Protein AF-A0A261S513-F1 (afdb_monomer)

Secondary structure (DSSP, 8-state):
-TTS-HHHHHHHHHHTTS--SS-EEEEEEEETTEEEEEEEES-SEEEETTEEEE-S--TT-EEETTSSHHHHTTGGGS-HHHHHHHHHH-HHHHHHTTS-SSHHHHHHHHHHHHHHT-EEEESSSSTTEEEEEEEEE-TTS-EEEEEEEEEEGGG--HHHHHHHHHHHHHHHHHHHHHHHHHHHHHHHHHHHTS-------PPPP--------------------------------PPP----

InterPro domains:
  IPR014757 Transcription regulator IclR, C-terminal [PF01614] (51-174)
  IPR014757 Transcription regulator IclR, C-terminal [PS51078] (1-181)
  IPR029016 GAF-like domain superfamily [G3DSA:3.30.450.40] (15-180)
  IPR050707 HTH-type Transcriptional Regulators in Metabolic Pathways [PTHR30136] (51-178)

Structure (mmCIF, N/CA/C/O backbone):
data_AF-A0A261S513-F1
#
_entry.id   AF-A0A261S513-F1
#
loop_
_atom_site.group_PDB
_atom_site.id
_atom_site.type_symbol
_atom_site.label_atom_id
_atom_site.label_alt_id
_atom_site.label_comp_id
_atom_site.label_asym_id
_atom_site.label_entity_id
_atom_site.label_seq_id
_atom_site.pdbx_PDB_ins_code
_atom_site.Cartn_x
_atom_site.Cartn_y
_atom_site.Cartn_z
_atom_site.occupancy
_atom_site.B_iso_or_equiv
_atom_site.auth_seq_id
_atom_site.auth_comp_id
_atom_site.auth_asym_id
_atom_site.auth_atom_id
_atom_site.pdbx_PDB_model_num
ATOM 1 N N . MET A 1 1 ? 23.514 -0.069 1.194 1.00 45.84 1 MET A N 1
ATOM 2 C CA . MET A 1 1 ? 22.472 -0.504 0.229 1.00 45.84 1 MET A CA 1
ATOM 3 C C . MET A 1 1 ? 21.488 0.593 -0.204 1.00 45.84 1 MET A C 1
ATOM 5 O O . MET A 1 1 ? 20.978 0.485 -1.306 1.00 45.84 1 MET A O 1
ATOM 9 N N . ALA A 1 2 ? 21.228 1.657 0.574 1.00 50.06 2 ALA A N 1
ATOM 10 C CA . ALA A 1 2 ? 20.202 2.662 0.232 1.00 50.06 2 ALA A CA 1
ATOM 11 C C . ALA A 1 2 ? 20.523 3.596 -0.960 1.00 50.06 2 ALA A C 1
ATOM 13 O O . ALA A 1 2 ? 19.610 4.181 -1.530 1.00 50.06 2 ALA A O 1
ATOM 14 N N . LEU A 1 3 ? 21.793 3.752 -1.356 1.00 52.69 3 LEU A N 1
ATOM 15 C CA . LEU A 1 3 ? 22.178 4.730 -2.386 1.00 52.69 3 LEU A CA 1
ATOM 16 C C . LEU A 1 3 ? 21.909 4.267 -3.832 1.00 52.69 3 LEU A C 1
ATOM 18 O O . LEU A 1 3 ? 21.966 5.087 -4.751 1.00 52.69 3 LEU A O 1
ATOM 22 N N . THR A 1 4 ? 21.637 2.975 -4.054 1.00 68.94 4 THR A N 1
ATOM 23 C CA . THR A 1 4 ? 21.577 2.364 -5.394 1.00 68.94 4 THR A CA 1
ATOM 24 C C . THR A 1 4 ? 20.250 1.689 -5.737 1.00 68.94 4 THR A C 1
ATOM 26 O O . THR A 1 4 ? 20.113 1.244 -6.871 1.00 68.94 4 THR A O 1
ATOM 29 N N . ASP A 1 5 ? 19.250 1.635 -4.856 1.00 86.19 5 ASP A N 1
ATOM 30 C CA . ASP A 1 5 ? 17.946 1.058 -5.222 1.00 86.19 5 ASP A CA 1
ATOM 31 C C . ASP A 1 5 ? 17.251 1.933 -6.302 1.00 86.19 5 ASP A C 1
ATOM 33 O O . ASP A 1 5 ? 16.989 3.115 -6.043 1.00 86.19 5 ASP A O 1
ATOM 37 N N . PRO A 1 6 ? 16.975 1.407 -7.522 1.00 91.31 6 PRO A N 1
ATOM 38 C CA . PRO A 1 6 ? 16.225 2.127 -8.554 1.00 91.31 6 PRO A CA 1
ATOM 39 C C . PRO A 1 6 ? 14.900 2.709 -8.061 1.00 91.31 6 PRO A C 1
ATOM 41 O O . PRO A 1 6 ? 14.565 3.836 -8.424 1.00 91.31 6 PRO A O 1
ATOM 44 N N . LEU A 1 7 ? 14.167 1.961 -7.232 1.00 93.81 7 LEU A N 1
ATOM 45 C CA . LEU A 1 7 ? 12.847 2.368 -6.769 1.00 93.81 7 LEU A CA 1
ATOM 46 C C . LEU A 1 7 ? 12.949 3.553 -5.809 1.00 93.81 7 LEU A C 1
ATOM 48 O O . LEU A 1 7 ? 12.178 4.503 -5.914 1.00 93.81 7 LEU A O 1
ATOM 52 N N . TYR A 1 8 ? 13.940 3.527 -4.915 1.00 93.25 8 TYR A N 1
ATOM 53 C CA . TYR A 1 8 ? 14.212 4.635 -4.003 1.00 93.25 8 TYR A CA 1
ATOM 54 C C . TYR A 1 8 ? 14.536 5.928 -4.763 1.00 93.25 8 TYR A C 1
ATOM 56 O O . TYR A 1 8 ? 13.934 6.963 -4.485 1.00 93.25 8 TYR A O 1
ATOM 64 N N . ARG A 1 9 ? 15.439 5.870 -5.755 1.00 93.12 9 ARG A N 1
ATOM 65 C CA . ARG A 1 9 ? 15.821 7.046 -6.560 1.00 93.12 9 ARG A CA 1
ATOM 66 C C . ARG A 1 9 ? 14.650 7.598 -7.374 1.00 93.12 9 ARG A C 1
ATOM 68 O O . ARG A 1 9 ? 14.436 8.807 -7.384 1.00 93.12 9 ARG A O 1
ATOM 75 N N . ALA A 1 10 ? 13.878 6.719 -8.012 1.00 94.75 10 ALA A N 1
ATOM 76 C CA . ALA A 1 10 ? 12.675 7.107 -8.743 1.00 94.75 10 ALA A CA 1
ATOM 77 C C . ALA A 1 10 ? 11.647 7.776 -7.818 1.00 94.75 10 ALA A C 1
ATOM 79 O O . ALA A 1 10 ? 11.115 8.838 -8.132 1.00 94.75 10 ALA A O 1
ATOM 80 N N . GLY A 1 11 ? 11.438 7.198 -6.633 1.00 95.12 11 GLY A N 1
ATOM 81 C CA . GLY A 1 11 ? 10.612 7.779 -5.584 1.00 95.12 11 GLY A CA 1
ATOM 82 C C . GLY A 1 11 ? 11.071 9.172 -5.168 1.00 95.12 11 GLY A C 1
ATOM 83 O O . GLY A 1 11 ? 10.249 10.075 -5.075 1.00 95.12 11 GLY A O 1
ATOM 84 N N . GLN A 1 12 ? 12.372 9.372 -4.946 1.00 93.69 12 GLN A N 1
ATOM 85 C CA . GLN A 1 12 ? 12.902 10.684 -4.568 1.00 93.69 12 GLN A CA 1
ATOM 86 C C . GLN A 1 12 ? 12.623 11.737 -5.644 1.00 93.69 12 GLN A C 1
ATOM 88 O O . GLN A 1 12 ? 12.191 12.835 -5.312 1.00 93.69 12 GLN A O 1
ATOM 93 N N . ALA A 1 13 ? 12.828 11.398 -6.918 1.00 92.56 13 ALA A N 1
ATOM 94 C CA . ALA A 1 13 ? 12.624 12.330 -8.024 1.00 92.56 13 ALA A CA 1
ATOM 95 C C . ALA A 1 13 ? 11.150 12.734 -8.203 1.00 92.56 13 ALA A C 1
ATOM 97 O O . ALA A 1 13 ? 10.860 13.898 -8.479 1.00 92.56 13 ALA A O 1
ATOM 98 N N . VAL A 1 14 ? 10.225 11.783 -8.042 1.00 95.00 14 VAL A N 1
ATOM 99 C CA . VAL A 1 14 ? 8.788 12.023 -8.246 1.00 95.00 14 VAL A CA 1
ATOM 100 C C . VAL A 1 14 ? 8.150 12.655 -7.010 1.00 95.00 14 VAL A C 1
ATOM 102 O O . VAL A 1 14 ? 7.497 13.686 -7.113 1.00 95.00 14 VAL A O 1
ATOM 105 N N . LEU A 1 15 ? 8.356 12.072 -5.826 1.00 94.50 15 LEU A N 1
ATOM 106 C CA . LEU A 1 15 ? 7.605 12.444 -4.623 1.00 94.50 15 LEU A CA 1
ATOM 107 C C . LEU A 1 15 ? 8.096 13.744 -3.973 1.00 94.50 15 LEU A C 1
ATOM 109 O O . LEU A 1 15 ? 7.333 14.371 -3.247 1.00 94.50 15 LEU A O 1
ATOM 113 N N . ALA A 1 16 ? 9.337 14.179 -4.225 1.00 86.88 16 ALA A N 1
ATOM 114 C CA . ALA A 1 16 ? 9.863 15.432 -3.667 1.00 86.88 16 ALA A CA 1
ATOM 115 C C . ALA A 1 16 ? 9.134 16.687 -4.177 1.00 86.88 16 ALA A C 1
ATOM 117 O O . ALA A 1 16 ? 9.261 17.754 -3.583 1.00 86.88 16 ALA A O 1
ATOM 118 N N . ARG A 1 17 ? 8.393 16.566 -5.283 1.00 83.81 17 ARG A N 1
ATOM 119 C CA . ARG A 1 17 ? 7.669 17.672 -5.924 1.00 83.81 17 ARG A CA 1
ATOM 120 C C . ARG A 1 17 ? 6.202 17.735 -5.500 1.00 83.81 17 ARG A C 1
ATOM 122 O O . ARG A 1 17 ? 5.513 18.678 -5.870 1.00 83.81 17 ARG A O 1
ATOM 129 N N . GLU A 1 18 ? 5.740 16.750 -4.732 1.00 87.94 18 GLU A N 1
ATOM 130 C CA . GLU A 1 18 ? 4.346 16.627 -4.330 1.00 87.94 18 GLU A CA 1
ATOM 131 C C . GLU A 1 18 ? 4.110 17.347 -2.999 1.00 87.94 18 GLU A C 1
ATOM 133 O O . GLU A 1 18 ? 4.585 16.868 -1.960 1.00 87.94 18 GLU A O 1
ATOM 138 N N . PRO A 1 19 ? 3.362 18.464 -2.983 1.00 85.44 19 PRO A N 1
ATOM 139 C CA . PRO A 1 19 ? 3.052 19.156 -1.742 1.00 85.44 19 PRO A CA 1
ATOM 140 C C . PRO A 1 19 ? 2.233 18.241 -0.831 1.00 85.44 19 PRO A C 1
ATOM 142 O O . PRO A 1 19 ? 1.297 17.571 -1.270 1.00 85.44 19 PRO A O 1
ATOM 145 N N . GLN A 1 20 ? 2.608 18.202 0.444 1.00 83.75 20 GLN A N 1
ATOM 146 C CA . GLN A 1 20 ? 1.914 17.423 1.461 1.00 83.75 20 GLN A CA 1
ATOM 147 C C . GLN A 1 20 ? 1.346 18.376 2.506 1.00 83.75 20 GLN A C 1
ATOM 149 O O . GLN A 1 20 ? 2.086 18.872 3.353 1.00 83.75 20 GLN A O 1
ATOM 154 N N . ASP A 1 21 ? 0.042 18.628 2.430 1.00 86.75 21 ASP A N 1
ATOM 155 C CA . ASP A 1 21 ? -0.687 19.336 3.478 1.00 86.75 21 ASP A CA 1
ATOM 156 C C . ASP A 1 21 ? -1.337 18.311 4.409 1.00 86.75 21 ASP A C 1
ATOM 158 O O . ASP A 1 21 ? -2.074 17.440 3.943 1.00 86.75 21 ASP A O 1
ATOM 162 N N . ASN A 1 22 ? -0.957 18.347 5.688 1.00 92.38 22 ASN A N 1
ATOM 163 C CA . ASN A 1 22 ? -1.352 17.418 6.755 1.00 92.38 22 ASN A CA 1
ATOM 164 C C . ASN A 1 22 ? -1.501 15.933 6.331 1.00 92.38 22 ASN A C 1
ATOM 166 O O . ASN A 1 22 ? -2.377 15.194 6.785 1.00 92.38 22 ASN A O 1
ATOM 170 N N . THR A 1 23 ? -0.626 15.482 5.435 1.00 94.00 23 THR A N 1
ATOM 171 C CA . THR A 1 23 ? -0.590 14.127 4.879 1.00 94.00 23 THR A CA 1
ATOM 172 C C . THR A 1 23 ? 0.856 13.709 4.658 1.00 94.00 23 THR A C 1
ATOM 174 O O . THR A 1 23 ? 1.758 14.535 4.706 1.00 94.00 23 THR A O 1
ATOM 177 N N . ALA A 1 24 ? 1.119 12.424 4.439 1.00 94.94 24 ALA A N 1
ATOM 178 C CA . ALA A 1 24 ? 2.452 11.966 4.054 1.00 94.94 24 ALA A CA 1
ATOM 179 C C . ALA A 1 24 ? 2.378 10.866 2.998 1.00 94.94 24 ALA A C 1
ATOM 181 O O . ALA A 1 24 ? 1.572 9.936 3.108 1.00 94.94 24 ALA A O 1
ATOM 182 N N . LEU A 1 25 ? 3.267 10.934 2.009 1.00 96.69 25 LEU A N 1
ATOM 183 C CA . LEU A 1 25 ? 3.489 9.871 1.037 1.00 96.69 25 LEU A CA 1
ATOM 184 C C . LEU A 1 25 ? 4.566 8.919 1.546 1.00 96.69 25 LEU A C 1
ATOM 186 O O . LEU A 1 25 ? 5.634 9.329 1.996 1.00 96.69 25 LEU A O 1
ATOM 190 N N . LEU A 1 26 ? 4.286 7.628 1.443 1.00 95.44 26 LEU A N 1
ATOM 191 C CA . LEU A 1 26 ? 5.145 6.547 1.897 1.00 95.44 26 LEU A CA 1
ATOM 192 C C . LEU A 1 26 ? 5.346 5.564 0.746 1.00 95.44 26 LEU A C 1
ATO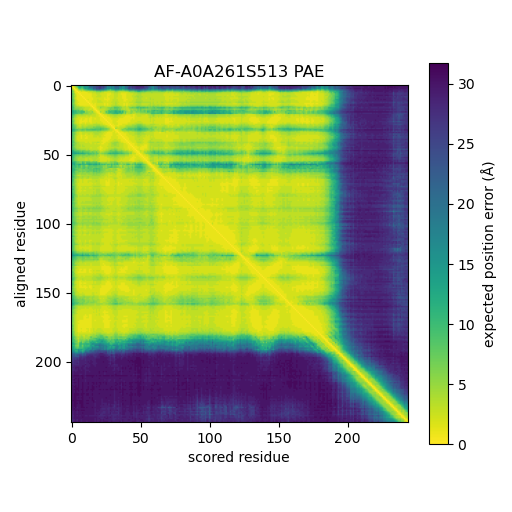M 194 O O . LEU A 1 26 ? 4.396 4.937 0.270 1.00 95.44 26 LEU A O 1
ATOM 198 N N . LEU A 1 27 ? 6.594 5.420 0.319 1.00 96.38 27 LEU A N 1
ATOM 199 C CA . LEU A 1 27 ? 7.007 4.463 -0.695 1.00 96.38 27 LEU A CA 1
ATOM 200 C C . LEU A 1 27 ? 7.548 3.211 -0.018 1.00 96.38 27 LEU A C 1
ATOM 202 O O . LEU A 1 27 ? 8.438 3.283 0.838 1.00 96.38 27 LEU A O 1
ATOM 206 N N . HIS A 1 28 ? 7.039 2.063 -0.447 1.00 95.75 28 HIS A N 1
ATO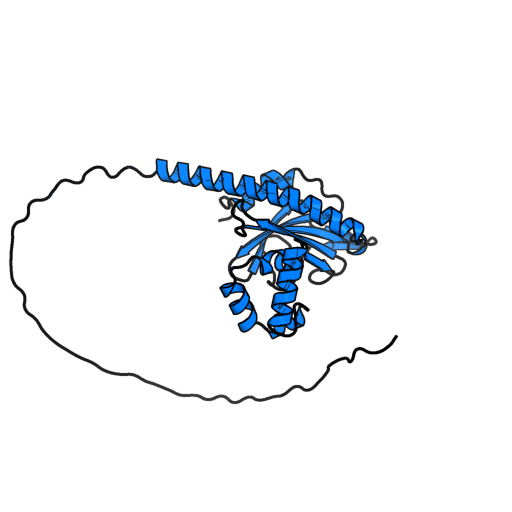M 207 C CA . HIS A 1 28 ? 7.393 0.780 0.128 1.00 95.75 28 HIS A CA 1
ATOM 208 C C . HIS A 1 28 ? 7.966 -0.166 -0.909 1.00 95.75 28 HIS A C 1
ATOM 210 O O . HIS A 1 28 ? 7.505 -0.217 -2.050 1.00 95.75 28 HIS A O 1
ATOM 216 N N . ASN A 1 29 ? 8.913 -0.971 -0.448 1.00 92.31 29 ASN A N 1
ATOM 217 C CA . ASN A 1 29 ? 9.389 -2.146 -1.152 1.00 92.31 29 ASN A CA 1
ATOM 218 C C . ASN A 1 29 ? 9.035 -3.399 -0.338 1.00 92.31 29 ASN A C 1
ATOM 220 O O . ASN A 1 29 ? 8.872 -3.338 0.886 1.00 92.31 29 ASN A O 1
ATOM 224 N N . LEU A 1 30 ? 8.903 -4.529 -1.022 1.00 88.94 30 LEU A N 1
ATOM 225 C CA . LEU A 1 30 ? 8.746 -5.828 -0.390 1.00 88.94 30 LEU A CA 1
ATOM 226 C C . LEU A 1 30 ? 10.125 -6.468 -0.228 1.00 88.94 30 LEU A C 1
ATOM 228 O O . LEU A 1 30 ? 10.835 -6.679 -1.209 1.00 88.94 30 LEU A O 1
ATOM 232 N N . TYR A 1 31 ? 10.478 -6.810 1.004 1.00 82.81 31 TYR A N 1
ATOM 233 C CA . TYR A 1 31 ? 11.692 -7.548 1.324 1.00 82.81 31 TYR A CA 1
ATOM 234 C C . TYR A 1 31 ? 11.305 -8.814 2.072 1.00 82.81 31 TYR A C 1
ATOM 236 O O . TYR A 1 31 ? 10.784 -8.730 3.186 1.00 82.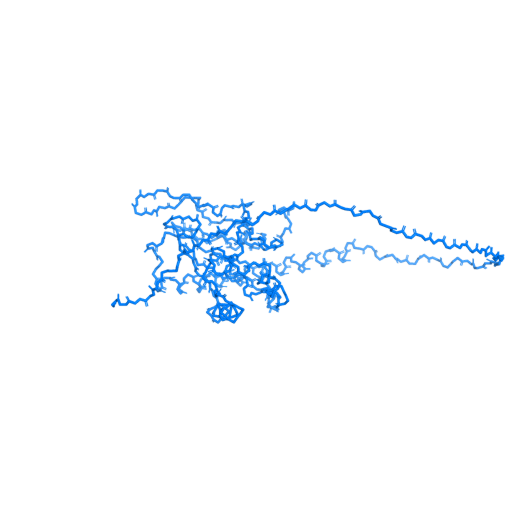81 31 TYR A O 1
ATOM 244 N N . GLU A 1 32 ? 11.515 -9.974 1.441 1.00 79.06 32 GLU A N 1
ATOM 245 C CA . GLU A 1 32 ? 10.930 -11.238 1.908 1.00 79.06 32 GLU A CA 1
ATOM 246 C C . GLU A 1 32 ? 9.440 -11.003 2.208 1.00 79.06 32 GLU A C 1
ATOM 248 O O . GLU A 1 32 ? 8.767 -10.344 1.416 1.00 79.06 32 GLU A O 1
ATOM 253 N N . ASP A 1 33 ? 8.910 -11.465 3.335 1.00 74.12 33 ASP A N 1
ATOM 254 C CA . ASP A 1 33 ? 7.496 -11.301 3.696 1.00 74.12 33 ASP A CA 1
ATOM 255 C C . ASP A 1 33 ? 7.208 -10.021 4.495 1.00 74.12 33 ASP A C 1
ATOM 257 O O . ASP A 1 33 ? 6.207 -9.922 5.208 1.00 74.12 33 ASP A O 1
ATOM 261 N N . LYS A 1 34 ? 8.091 -9.021 4.396 1.00 84.19 34 LYS A N 1
ATOM 262 C CA . LYS A 1 34 ? 7.984 -7.756 5.126 1.00 84.19 34 LYS A CA 1
ATOM 263 C C . LYS A 1 34 ? 7.872 -6.585 4.168 1.00 84.19 34 LYS A C 1
ATOM 265 O O . LYS A 1 34 ? 8.581 -6.484 3.168 1.00 84.19 34 LYS A O 1
ATOM 270 N N . VAL A 1 35 ? 6.995 -5.653 4.514 1.00 91.00 35 VAL A N 1
ATOM 271 C CA . VAL A 1 35 ? 6.838 -4.401 3.774 1.00 91.00 35 VAL A CA 1
ATOM 272 C C . VAL A 1 35 ? 7.693 -3.342 4.452 1.00 91.00 35 VAL A C 1
ATOM 274 O O . VAL A 1 35 ? 7.465 -3.007 5.614 1.00 91.00 35 VAL A O 1
ATOM 277 N N . LEU A 1 36 ? 8.688 -2.824 3.738 1.00 92.12 36 LEU A N 1
ATOM 278 C CA . LEU A 1 36 ? 9.618 -1.817 4.242 1.00 92.12 36 LEU A CA 1
ATOM 279 C C . LEU A 1 36 ? 9.286 -0.458 3.646 1.00 92.12 36 LEU A C 1
ATOM 281 O O . LEU A 1 36 ? 9.254 -0.306 2.428 1.00 92.12 36 LEU A O 1
ATOM 285 N N . CYS A 1 37 ? 9.088 0.546 4.501 1.00 93.25 37 CYS A N 1
ATOM 286 C CA . CYS A 1 37 ? 9.070 1.938 4.064 1.00 93.25 37 CYS A CA 1
ATOM 287 C C . CYS A 1 37 ? 10.503 2.352 3.705 1.00 93.25 37 CYS A C 1
ATOM 289 O O . CYS A 1 37 ? 11.383 2.383 4.573 1.00 93.25 37 CYS A O 1
ATOM 291 N N . ILE A 1 38 ? 10.744 2.632 2.424 1.00 92.94 38 ILE A N 1
ATOM 292 C CA . ILE A 1 38 ? 12.070 2.992 1.906 1.00 92.94 38 ILE A CA 1
ATOM 293 C C . ILE A 1 38 ? 12.240 4.504 1.765 1.00 92.94 38 ILE A C 1
ATOM 295 O O . ILE A 1 38 ? 13.360 5.000 1.903 1.00 92.94 38 ILE A O 1
ATOM 299 N N . LEU A 1 39 ? 11.143 5.235 1.554 1.00 93.56 39 LEU A N 1
ATOM 300 C CA . LEU A 1 39 ? 11.118 6.687 1.401 1.00 93.56 39 LEU A CA 1
ATOM 301 C C . LEU A 1 39 ? 9.800 7.248 1.947 1.00 93.56 39 LEU A C 1
ATOM 303 O O . LEU A 1 39 ? 8.735 6.667 1.741 1.00 93.56 39 LEU A O 1
ATOM 307 N N . LYS A 1 40 ? 9.890 8.404 2.606 1.00 93.31 40 LYS A N 1
ATOM 308 C CA . LYS A 1 40 ? 8.755 9.213 3.048 1.00 93.31 40 LYS A CA 1
ATOM 309 C C . LYS A 1 40 ? 8.910 10.628 2.496 1.00 93.31 40 LYS A C 1
ATOM 311 O O . LYS A 1 40 ? 10.010 11.172 2.556 1.00 93.31 40 LYS A O 1
ATOM 316 N N . ALA A 1 41 ? 7.819 11.197 1.999 1.00 93.56 41 ALA A N 1
ATOM 317 C CA . ALA A 1 41 ? 7.702 12.608 1.658 1.00 93.56 41 ALA A CA 1
ATOM 318 C C . ALA A 1 41 ? 6.548 13.218 2.466 1.00 93.56 41 ALA A C 1
ATOM 320 O O . ALA A 1 41 ? 5.471 12.625 2.541 1.00 93.56 41 ALA A O 1
ATOM 321 N N . GLY A 1 42 ? 6.784 14.376 3.081 1.00 92.00 42 GLY A N 1
ATOM 322 C CA . GLY A 1 42 ? 5.856 15.007 4.022 1.00 92.00 42 GLY A CA 1
ATOM 323 C C . GLY A 1 42 ? 6.277 14.863 5.493 1.00 92.00 42 GLY A C 1
ATOM 324 O O . GLY A 1 42 ? 7.333 14.289 5.782 1.00 92.00 42 GLY A O 1
ATOM 325 N N . PRO A 1 43 ? 5.477 15.414 6.421 1.00 91.50 43 PRO A N 1
ATOM 326 C CA . PRO A 1 43 ? 5.780 15.472 7.846 1.00 91.50 43 PRO A CA 1
ATOM 327 C C . PRO A 1 43 ? 5.832 14.104 8.544 1.00 91.50 43 PRO A C 1
ATOM 329 O O . PRO A 1 43 ? 5.271 13.098 8.108 1.00 91.50 43 PRO A O 1
ATOM 332 N N . ASP A 1 44 ? 6.495 14.092 9.699 1.00 90.81 44 ASP A N 1
ATOM 333 C CA . ASP A 1 44 ? 6.587 12.942 10.610 1.00 90.81 44 ASP A CA 1
ATOM 334 C C . ASP A 1 44 ? 5.377 12.831 11.541 1.00 90.81 44 ASP A C 1
ATOM 336 O O . ASP A 1 44 ? 5.109 11.767 12.104 1.00 90.81 44 ASP A O 1
ATOM 340 N N . VAL A 1 45 ? 4.662 13.940 11.695 1.00 92.69 45 VAL A N 1
ATOM 341 C CA . VAL A 1 45 ? 3.569 14.135 12.638 1.00 92.69 45 VAL A CA 1
ATOM 342 C C . VAL A 1 45 ? 2.421 14.797 11.892 1.00 92.69 45 VAL A C 1
ATOM 344 O O . VAL A 1 45 ? 2.643 15.793 11.208 1.00 92.69 45 VAL A O 1
ATOM 347 N N . LEU A 1 46 ? 1.221 14.243 12.030 1.00 93.56 46 LEU A N 1
ATOM 348 C CA . LEU A 1 46 ? -0.011 14.795 11.469 1.00 93.56 46 LEU A CA 1
ATOM 349 C C . LEU A 1 46 ? -0.859 15.410 12.582 1.00 93.56 46 LEU A C 1
ATOM 351 O O . LEU A 1 46 ? -0.784 14.977 13.734 1.00 93.56 46 LEU A O 1
ATOM 355 N N . GLU A 1 47 ? -1.662 16.405 12.237 1.00 93.56 47 GLU A N 1
ATOM 356 C CA . GLU A 1 47 ? -2.642 17.013 13.132 1.00 93.56 47 GLU A CA 1
ATOM 357 C C . GLU A 1 47 ? -4.006 16.341 12.939 1.00 93.56 47 GLU A C 1
ATOM 359 O O . GLU A 1 47 ? -4.475 16.181 11.815 1.00 93.56 47 GLU A O 1
ATOM 364 N N . CYS A 1 48 ? -4.637 15.891 14.020 1.00 91.00 48 CYS A N 1
ATOM 365 C CA . CYS A 1 48 ? -5.921 15.184 14.005 1.00 91.00 48 CYS A CA 1
ATOM 366 C C . CYS A 1 48 ? -6.783 15.728 15.143 1.00 91.00 48 CYS A C 1
ATOM 368 O O . CYS A 1 48 ? -6.423 15.531 16.304 1.00 91.00 48 CYS A O 1
ATOM 370 N N . GLY A 1 49 ? -7.871 16.443 14.845 1.00 84.06 49 GLY A N 1
ATOM 371 C CA . GLY A 1 49 ? -8.735 17.028 15.882 1.00 84.06 49 GLY A CA 1
ATOM 372 C C . GLY A 1 49 ? -7.991 17.829 16.970 1.00 84.06 49 GLY A C 1
ATOM 373 O O . GLY A 1 49 ? -8.324 17.723 18.148 1.00 84.06 49 GLY A O 1
ATOM 374 N N . GLY A 1 50 ? -6.935 18.569 16.605 1.00 84.94 50 GLY A N 1
ATOM 375 C CA . GLY A 1 50 ? -6.095 19.335 17.543 1.00 84.94 50 GLY A CA 1
ATOM 376 C C . GLY A 1 50 ? -5.011 18.529 18.279 1.00 84.94 50 GLY A C 1
ATOM 377 O O . GLY A 1 50 ? -4.275 19.085 19.092 1.00 84.94 50 GLY A O 1
ATOM 378 N N . GLN A 1 51 ? -4.876 17.231 17.997 1.00 89.44 51 GLN A N 1
ATOM 379 C CA . GLN A 1 51 ? -3.817 16.369 18.525 1.00 89.44 51 GLN A CA 1
ATOM 380 C C . GLN A 1 51 ? -2.712 16.144 17.493 1.00 89.44 51 GLN A C 1
ATOM 382 O O . GLN A 1 51 ? -2.968 16.062 16.296 1.00 89.44 51 GLN A O 1
ATOM 387 N N . ARG A 1 52 ? -1.472 15.980 17.963 1.00 93.19 52 ARG A N 1
ATOM 388 C CA . ARG A 1 52 ? -0.302 15.684 17.125 1.00 93.19 52 ARG A CA 1
ATOM 389 C C . ARG A 1 52 ? 0.017 14.193 17.167 1.00 93.19 52 ARG A C 1
ATOM 391 O O . ARG A 1 52 ? 0.415 13.676 18.209 1.00 93.19 52 ARG A O 1
ATOM 398 N N . ILE A 1 53 ? -0.130 13.508 16.036 1.00 93.06 53 ILE A N 1
ATOM 399 C CA . ILE A 1 53 ? 0.014 12.053 15.924 1.00 93.06 53 ILE A CA 1
ATOM 400 C C . ILE A 1 53 ? 1.235 11.698 15.072 1.00 93.06 53 ILE A C 1
ATOM 402 O O . ILE A 1 53 ? 1.294 11.999 13.881 1.00 93.06 53 ILE A O 1
ATOM 406 N N . THR A 1 54 ? 2.214 11.018 15.671 1.00 91.94 54 THR A N 1
ATOM 407 C CA . THR A 1 54 ? 3.418 10.552 14.966 1.00 91.94 54 THR A CA 1
ATOM 408 C C . THR A 1 54 ? 3.110 9.365 14.058 1.00 91.94 54 THR A C 1
ATOM 410 O O . THR A 1 54 ? 2.579 8.343 14.504 1.00 91.94 54 THR A O 1
ATOM 413 N N . ILE A 1 55 ? 3.526 9.449 12.794 1.00 89.88 55 ILE A N 1
ATOM 414 C CA . ILE A 1 55 ? 3.393 8.361 11.823 1.00 89.88 55 ILE A CA 1
ATOM 415 C C . ILE A 1 55 ? 4.352 7.228 12.203 1.00 89.88 55 ILE A C 1
ATOM 417 O O . ILE A 1 55 ? 5.554 7.285 11.940 1.00 89.88 55 ILE A O 1
ATOM 421 N N . ARG A 1 56 ? 3.815 6.139 12.770 1.00 84.94 56 ARG A N 1
ATOM 422 C CA . ARG A 1 56 ? 4.615 4.955 13.152 1.00 84.94 56 ARG A CA 1
ATOM 423 C C . ARG A 1 56 ? 5.156 4.181 11.951 1.00 84.94 56 ARG A C 1
ATOM 425 O O . ARG A 1 56 ? 6.084 3.391 12.092 1.00 84.94 56 ARG A O 1
ATOM 432 N N . ARG A 1 57 ? 4.612 4.436 10.755 1.00 76.62 57 ARG A N 1
ATOM 433 C CA . ARG A 1 57 ? 5.087 3.906 9.467 1.00 76.62 57 ARG A CA 1
ATOM 434 C C . ARG A 1 57 ? 6.347 4.604 8.949 1.00 76.62 57 ARG A C 1
ATOM 436 O O . ARG A 1 57 ? 6.434 4.993 7.787 1.00 76.62 57 ARG A O 1
ATOM 443 N N . ALA A 1 58 ? 7.321 4.762 9.841 1.00 71.56 58 ALA A N 1
ATOM 444 C CA . ALA A 1 58 ? 8.591 5.405 9.559 1.00 71.56 58 ALA A CA 1
ATOM 445 C C . ALA A 1 58 ? 9.517 4.508 8.723 1.00 71.56 58 ALA A C 1
ATOM 447 O O . ALA A 1 58 ? 9.402 3.278 8.696 1.00 71.56 58 ALA A O 1
ATOM 448 N N . ARG A 1 59 ? 10.447 5.157 8.020 1.00 76.94 59 ARG A N 1
ATOM 449 C CA . ARG A 1 59 ? 11.449 4.507 7.174 1.00 76.94 59 ARG A CA 1
ATOM 450 C C . ARG A 1 59 ? 12.268 3.492 7.979 1.00 76.94 59 ARG A C 1
ATOM 452 O O . ARG A 1 59 ? 12.682 3.781 9.095 1.00 76.94 59 ARG A O 1
ATOM 459 N N . GLY A 1 60 ? 12.532 2.328 7.385 1.00 71.94 60 GLY A N 1
ATOM 460 C CA . GLY A 1 60 ? 13.393 1.292 7.971 1.00 71.94 60 GLY A CA 1
ATOM 461 C C . GLY A 1 60 ? 12.719 0.363 8.986 1.00 71.94 60 GLY A C 1
ATOM 462 O O . GLY A 1 60 ? 13.342 -0.607 9.409 1.00 71.94 60 GLY A O 1
ATOM 463 N N . ILE A 1 61 ? 11.451 0.599 9.333 1.00 77.44 61 ILE A N 1
ATOM 464 C CA . ILE A 1 61 ? 10.682 -0.301 10.198 1.00 77.44 61 ILE A CA 1
ATOM 465 C C . ILE A 1 61 ? 9.910 -1.296 9.311 1.00 77.44 61 ILE A C 1
ATOM 467 O O . ILE A 1 61 ? 9.190 -0.863 8.407 1.00 77.44 61 ILE A O 1
ATOM 471 N N . PRO A 1 62 ? 10.056 -2.620 9.505 1.00 82.00 62 PRO A N 1
ATOM 472 C CA . PRO A 1 62 ? 9.258 -3.606 8.786 1.00 82.00 62 PRO A CA 1
ATOM 473 C C . PRO A 1 62 ? 7.816 -3.650 9.283 1.00 82.00 62 PRO A C 1
ATOM 475 O O . PRO A 1 62 ? 7.562 -3.669 10.486 1.00 82.00 62 PRO A O 1
ATOM 478 N N . PHE A 1 63 ? 6.880 -3.746 8.339 1.00 82.94 63 PHE A N 1
ATOM 479 C CA . PHE A 1 63 ? 5.452 -3.868 8.617 1.00 82.94 63 PHE A CA 1
ATOM 480 C C . PHE A 1 63 ? 4.902 -5.250 8.257 1.00 82.94 63 PHE A C 1
ATOM 482 O O . PHE A 1 63 ? 5.367 -5.853 7.281 1.00 82.94 63 PHE A O 1
ATOM 489 N N . PRO A 1 64 ? 3.897 -5.741 9.011 1.00 86.12 64 PRO A N 1
ATOM 490 C CA . PRO A 1 64 ? 3.211 -6.986 8.693 1.00 86.12 64 PRO A CA 1
ATOM 491 C C . PRO A 1 64 ? 2.559 -6.942 7.308 1.00 86.12 64 PRO A C 1
ATOM 493 O O . PRO A 1 64 ? 1.938 -5.947 6.930 1.00 86.12 64 PRO A O 1
ATOM 496 N N . LEU A 1 65 ? 2.633 -8.059 6.585 1.00 90.81 65 LEU A N 1
ATOM 497 C CA . LEU A 1 65 ? 2.091 -8.194 5.230 1.00 90.81 65 LEU A CA 1
ATOM 498 C C . LEU A 1 65 ? 0.554 -8.106 5.163 1.00 90.81 65 LEU A C 1
ATOM 500 O O . LEU A 1 65 ? -0.004 -7.784 4.119 1.00 90.81 65 LEU A O 1
ATOM 504 N N . PHE A 1 66 ? -0.134 -8.358 6.278 1.00 92.06 66 PHE A N 1
ATOM 505 C CA . PHE A 1 66 ? -1.603 -8.372 6.340 1.00 92.06 66 PHE A CA 1
ATOM 506 C C . PHE A 1 66 ? -2.212 -7.093 6.921 1.00 92.06 66 PHE A C 1
ATOM 508 O O . PHE A 1 66 ? -3.428 -6.989 7.005 1.00 92.06 66 PHE A O 1
ATOM 515 N N . HIS A 1 67 ? -1.390 -6.123 7.335 1.00 90.94 67 HIS A N 1
ATOM 516 C CA . HIS A 1 67 ? -1.868 -4.918 8.013 1.00 90.94 67 HIS A CA 1
ATOM 517 C C . HIS A 1 67 ? -1.386 -3.652 7.312 1.00 90.94 67 HIS A C 1
ATOM 519 O O . HIS A 1 67 ? -0.221 -3.535 6.926 1.00 90.94 67 HIS A O 1
ATOM 525 N N . GLY A 1 68 ? -2.278 -2.665 7.226 1.00 92.69 68 GLY A N 1
ATOM 526 C CA . GLY A 1 68 ? -1.988 -1.373 6.620 1.00 92.69 68 GLY A CA 1
ATOM 527 C C . GLY A 1 68 ? -2.185 -1.358 5.106 1.00 92.69 68 GLY A C 1
ATOM 528 O O . GLY A 1 68 ? -1.934 -2.337 4.404 1.00 92.69 68 GLY A O 1
ATOM 529 N N . ALA A 1 69 ? -2.578 -0.193 4.594 1.00 95.19 69 ALA A N 1
ATOM 530 C CA . ALA A 1 69 ? -2.966 -0.029 3.197 1.00 95.19 69 ALA A CA 1
ATOM 531 C C . ALA A 1 69 ? -1.872 -0.473 2.214 1.00 95.19 69 ALA A C 1
ATOM 533 O O . ALA A 1 69 ? -2.172 -1.162 1.250 1.00 95.19 69 ALA A O 1
ATOM 534 N N . ALA A 1 70 ? -0.595 -0.145 2.460 1.00 95.19 70 ALA A N 1
ATOM 535 C CA . ALA A 1 70 ? 0.476 -0.512 1.524 1.00 95.19 70 ALA A CA 1
ATOM 536 C C . ALA A 1 70 ? 0.695 -2.020 1.415 1.00 95.19 70 ALA A C 1
ATOM 538 O O . ALA A 1 70 ? 0.956 -2.514 0.322 1.00 95.19 70 ALA A O 1
ATOM 539 N N . SER A 1 71 ? 0.596 -2.748 2.529 1.00 95.00 71 SER A N 1
ATOM 540 C CA . SER A 1 71 ? 0.751 -4.200 2.512 1.00 95.00 71 SER A CA 1
ATOM 541 C C . SER A 1 71 ? -0.407 -4.849 1.760 1.00 95.00 71 SER A C 1
ATOM 543 O O . SER A 1 71 ? -0.186 -5.669 0.869 1.00 95.00 71 SER A O 1
ATOM 545 N N . LEU A 1 72 ? -1.632 -4.385 2.024 1.00 96.00 72 LEU A N 1
ATOM 546 C CA . LEU A 1 72 ? -2.839 -4.841 1.336 1.00 96.00 72 LEU A CA 1
ATOM 547 C C . LEU A 1 72 ? -2.847 -4.486 -0.157 1.00 96.00 72 LEU A C 1
ATOM 549 O O . LEU A 1 72 ? -3.302 -5.280 -0.970 1.00 96.00 72 LEU A O 1
ATOM 553 N N . ALA A 1 73 ? -2.294 -3.334 -0.537 1.00 97.12 73 ALA A N 1
ATOM 554 C CA . ALA A 1 73 ? -2.151 -2.917 -1.930 1.00 97.12 73 ALA A CA 1
ATOM 555 C C . ALA A 1 73 ? -1.030 -3.654 -2.675 1.00 97.12 73 ALA A C 1
ATOM 557 O O . ALA A 1 73 ? -0.872 -3.459 -3.873 1.00 97.12 73 ALA A O 1
ATOM 558 N N . LEU A 1 74 ? -0.223 -4.465 -1.992 1.00 95.38 74 LEU A N 1
ATOM 559 C CA . LEU A 1 74 ? 0.907 -5.173 -2.585 1.00 95.38 74 LEU A CA 1
ATOM 560 C C . LEU A 1 74 ? 0.644 -6.678 -2.658 1.00 95.38 74 LEU A C 1
ATOM 562 O O . LEU A 1 74 ? 0.906 -7.307 -3.684 1.00 95.38 74 LEU A O 1
ATOM 566 N N . LEU A 1 75 ? 0.074 -7.237 -1.590 1.00 95.12 75 LEU A N 1
ATOM 567 C CA . LEU A 1 75 ? -0.181 -8.664 -1.413 1.00 95.12 75 LEU A CA 1
ATOM 568 C C . LEU A 1 75 ? -0.892 -9.335 -2.607 1.00 95.12 75 LEU A C 1
ATOM 570 O O . LEU A 1 75 ? -0.419 -10.388 -3.044 1.00 95.12 75 LEU A O 1
ATOM 574 N N . PRO A 1 76 ? -1.939 -8.744 -3.219 1.00 96.31 76 PRO A N 1
ATOM 575 C CA . PRO A 1 76 ? -2.599 -9.371 -4.351 1.00 96.31 76 PRO A CA 1
ATOM 576 C C . PRO A 1 76 ? -1.688 -9.560 -5.555 1.00 96.31 76 PRO A C 1
ATOM 578 O O . PRO A 1 76 ? -1.958 -10.464 -6.332 1.00 96.31 76 PRO A O 1
ATOM 581 N N . TRP A 1 77 ? -0.640 -8.747 -5.730 1.00 95.81 77 TRP A N 1
ATOM 582 C CA . TRP A 1 77 ? 0.257 -8.754 -6.894 1.00 95.81 77 TRP A CA 1
ATOM 583 C C . TRP A 1 77 ? 1.496 -9.640 -6.725 1.00 95.81 77 TRP A C 1
ATOM 585 O O . TRP A 1 77 ? 2.349 -9.679 -7.613 1.00 95.81 77 TRP A O 1
ATOM 595 N N . LEU A 1 78 ? 1.594 -10.386 -5.622 1.00 94.00 78 LEU A N 1
ATOM 596 C CA . LEU A 1 78 ? 2.610 -11.424 -5.476 1.00 94.00 78 LEU A CA 1
ATOM 597 C C . LEU A 1 78 ? 2.378 -12.582 -6.471 1.00 94.00 78 LEU A C 1
ATOM 599 O O . LEU A 1 78 ? 1.254 -12.782 -6.944 1.00 94.00 78 LEU A O 1
ATOM 603 N N . PRO A 1 79 ? 3.416 -13.384 -6.782 1.00 93.31 79 PRO A N 1
ATOM 604 C CA . PRO A 1 79 ? 3.248 -14.609 -7.561 1.00 93.31 79 PRO A CA 1
ATOM 605 C C . PRO A 1 79 ? 2.207 -15.544 -6.933 1.00 93.31 79 PRO A C 1
ATOM 607 O O . PRO A 1 79 ? 2.165 -15.686 -5.712 1.00 93.31 79 PRO A O 1
ATOM 610 N N . ALA A 1 80 ? 1.405 -16.232 -7.750 1.00 93.56 80 ALA A N 1
ATOM 611 C CA . ALA A 1 80 ? 0.300 -17.070 -7.266 1.00 93.56 80 ALA A CA 1
ATOM 612 C C . ALA A 1 80 ? 0.752 -18.146 -6.261 1.00 93.56 80 ALA A C 1
ATOM 614 O O . ALA A 1 80 ? 0.128 -18.322 -5.215 1.00 93.56 80 ALA A O 1
ATOM 615 N N . GLN A 1 81 ? 1.886 -18.804 -6.533 1.00 95.06 81 GLN A N 1
ATOM 616 C CA . GLN A 1 81 ? 2.491 -19.763 -5.607 1.00 95.06 81 GLN A CA 1
ATOM 617 C C . GLN A 1 81 ? 2.824 -19.114 -4.259 1.00 95.06 81 GLN A C 1
ATOM 619 O O . GLN A 1 81 ? 2.606 -19.717 -3.214 1.00 95.06 81 GLN A O 1
ATOM 624 N N . ARG A 1 82 ? 3.313 -17.871 -4.272 1.00 93.31 82 ARG A N 1
ATOM 625 C CA . ARG A 1 82 ? 3.648 -17.136 -3.055 1.00 93.31 82 ARG A CA 1
ATOM 626 C C . ARG A 1 82 ? 2.402 -16.778 -2.252 1.00 93.31 82 ARG A C 1
ATOM 628 O O . ARG A 1 82 ? 2.402 -17.004 -1.054 1.00 93.31 82 ARG A O 1
ATOM 635 N N . ILE A 1 83 ? 1.334 -16.311 -2.903 1.00 95.19 83 ILE A N 1
ATOM 636 C CA . ILE A 1 83 ? 0.044 -16.036 -2.243 1.00 95.19 83 ILE A CA 1
ATOM 637 C C . ILE A 1 83 ? -0.484 -17.296 -1.543 1.00 95.19 83 ILE A C 1
ATOM 639 O O . ILE A 1 83 ? -0.898 -17.229 -0.387 1.00 95.19 83 ILE A O 1
ATOM 643 N N . LEU A 1 84 ? -0.427 -18.449 -2.220 1.00 96.31 84 LEU A N 1
ATOM 644 C CA . LEU A 1 84 ? -0.835 -19.727 -1.636 1.00 96.31 84 LEU A CA 1
ATOM 645 C C . LEU A 1 84 ? 0.032 -20.104 -0.427 1.00 96.31 84 LEU A C 1
ATOM 647 O O . LEU A 1 84 ? -0.504 -20.451 0.620 1.00 96.31 84 LEU A O 1
ATOM 651 N N . GLN A 1 85 ? 1.358 -20.006 -0.543 1.00 95.25 85 GLN A N 1
ATOM 652 C CA . GLN A 1 85 ? 2.267 -20.301 0.569 1.00 95.25 85 GLN A CA 1
ATOM 653 C C . GLN A 1 85 ? 2.028 -19.372 1.764 1.00 95.25 85 GLN A C 1
ATOM 655 O O . GLN A 1 85 ? 1.915 -19.846 2.891 1.00 95.25 85 GLN A O 1
ATOM 660 N N . THR A 1 86 ? 1.857 -18.071 1.522 1.00 93.69 86 THR A N 1
ATOM 661 C CA . THR A 1 86 ? 1.509 -17.090 2.555 1.00 93.69 86 THR A CA 1
ATOM 662 C C . THR A 1 86 ? 0.211 -17.468 3.276 1.00 93.69 86 THR A C 1
ATOM 664 O O . THR A 1 86 ? 0.151 -17.384 4.504 1.00 93.69 86 THR A O 1
ATOM 667 N N . TYR A 1 87 ? -0.806 -17.941 2.544 1.00 96.12 87 TYR A N 1
ATOM 668 C CA . TYR A 1 87 ? -2.045 -18.429 3.148 1.00 96.12 87 TYR A CA 1
ATOM 669 C C . TYR A 1 87 ? -1.830 -19.670 4.015 1.00 96.12 87 TYR A C 1
ATOM 671 O O . TYR A 1 87 ? -2.250 -19.686 5.170 1.00 96.12 87 TYR A O 1
ATOM 679 N N . LEU A 1 88 ? -1.140 -20.684 3.489 1.00 96.50 88 LEU A N 1
ATOM 680 C CA . LEU A 1 88 ? -0.894 -21.941 4.201 1.00 96.50 88 LEU A CA 1
ATOM 681 C C . LEU A 1 88 ? -0.067 -21.742 5.478 1.00 96.50 88 LEU A C 1
ATOM 683 O O . LEU A 1 88 ? -0.303 -22.416 6.477 1.00 96.50 88 LEU A O 1
ATOM 687 N N . GLN A 1 89 ? 0.876 -20.799 5.463 1.00 95.06 89 GLN A N 1
ATOM 688 C CA . GLN A 1 89 ? 1.737 -20.504 6.608 1.00 95.06 89 GLN A CA 1
ATOM 689 C C . GLN A 1 89 ? 1.031 -19.698 7.704 1.00 95.06 89 GLN A C 1
ATOM 691 O O . GLN A 1 89 ? 1.409 -19.793 8.869 1.00 95.06 89 GLN A O 1
ATOM 696 N N . SER A 1 90 ? 0.047 -18.863 7.357 1.00 94.38 90 SER A N 1
ATOM 697 C CA . SER A 1 90 ? -0.529 -17.876 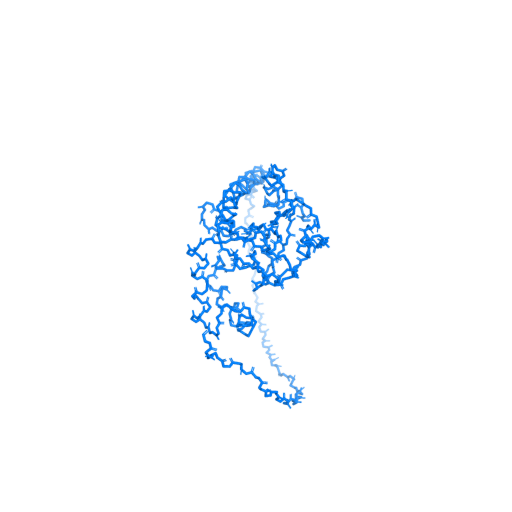8.284 1.00 94.38 90 SER A CA 1
ATOM 698 C C . SER A 1 90 ? -2.060 -17.723 8.200 1.00 94.38 90 SER A C 1
ATOM 700 O O . SER A 1 90 ? -2.557 -16.593 8.260 1.00 94.38 90 SER A O 1
ATOM 702 N N . PRO A 1 91 ? -2.856 -18.811 8.149 1.00 95.38 91 PRO A N 1
ATOM 703 C CA . PRO A 1 91 ? -4.301 -18.705 7.923 1.00 95.38 91 PRO A CA 1
ATOM 704 C C . PRO A 1 91 ? -5.016 -17.944 9.052 1.00 95.38 91 PRO A C 1
ATOM 706 O O . PRO A 1 91 ? -5.889 -17.120 8.798 1.00 95.38 91 PRO A O 1
ATOM 709 N N . LYS A 1 92 ? -4.586 -18.132 10.309 1.00 96.00 92 LYS A N 1
ATOM 710 C CA . LYS A 1 92 ? -5.158 -17.420 11.468 1.00 96.00 92 LYS A CA 1
ATOM 711 C C . LYS A 1 92 ? -4.884 -15.916 11.439 1.00 96.00 92 LYS A C 1
ATOM 713 O O . LYS A 1 92 ? -5.745 -15.139 11.833 1.00 96.00 92 LYS A O 1
ATOM 718 N N . ALA A 1 93 ? -3.695 -15.507 10.995 1.00 94.00 93 ALA A N 1
ATOM 719 C CA . ALA A 1 93 ? -3.340 -14.091 10.919 1.00 94.00 93 ALA A CA 1
ATOM 720 C C . ALA A 1 93 ? -4.096 -13.389 9.782 1.00 94.00 93 ALA A C 1
ATOM 722 O O . ALA A 1 93 ? -4.511 -12.248 9.941 1.00 94.00 93 ALA A O 1
ATOM 723 N N . ILE A 1 94 ? -4.318 -14.089 8.667 1.00 95.81 94 ILE A N 1
ATOM 724 C CA . ILE A 1 94 ? -5.130 -13.615 7.538 1.00 95.81 94 ILE A CA 1
ATOM 725 C C . ILE A 1 94 ? -6.592 -13.445 7.958 1.00 95.81 94 ILE A C 1
ATOM 727 O O . ILE A 1 94 ? -7.169 -12.382 7.724 1.00 95.81 94 ILE A O 1
ATOM 731 N N . ALA A 1 95 ? -7.160 -14.441 8.644 1.00 95.94 95 ALA A N 1
ATOM 732 C CA . ALA A 1 95 ? -8.512 -14.353 9.189 1.00 95.94 95 ALA A CA 1
ATOM 733 C C . ALA A 1 95 ? -8.636 -13.210 10.209 1.00 95.94 95 ALA A C 1
ATOM 735 O O . ALA A 1 95 ? -9.542 -12.387 10.108 1.00 95.94 95 ALA A O 1
ATOM 736 N N . GLY A 1 96 ? -7.678 -13.089 11.136 1.00 94.25 96 GLY A N 1
ATOM 737 C CA . GLY A 1 96 ? -7.634 -11.997 12.115 1.00 94.25 96 GLY A CA 1
ATOM 738 C C . GLY A 1 96 ? -7.472 -10.603 11.495 1.00 94.25 96 GLY A C 1
ATOM 739 O O . GLY A 1 96 ? -7.918 -9.624 12.083 1.00 94.25 96 GLY A O 1
ATOM 740 N N . ALA A 1 97 ? -6.888 -10.510 10.297 1.00 92.56 97 ALA A N 1
ATOM 741 C CA . ALA A 1 97 ? -6.792 -9.275 9.521 1.00 92.56 97 ALA A CA 1
ATOM 742 C C . ALA A 1 97 ? -8.052 -8.977 8.681 1.00 92.56 97 ALA A C 1
ATOM 744 O O . ALA A 1 97 ? -8.071 -7.998 7.937 1.00 92.56 97 ALA A O 1
ATOM 745 N N . GLY A 1 98 ? -9.092 -9.817 8.760 1.00 94.31 98 GLY A N 1
ATOM 746 C CA . GLY A 1 98 ? -10.333 -9.647 8.000 1.00 94.31 98 GLY A CA 1
ATOM 747 C C . GLY A 1 98 ? -10.189 -9.934 6.504 1.00 94.31 98 GLY A C 1
ATOM 748 O O . GLY A 1 98 ? -11.035 -9.526 5.715 1.00 94.31 98 GLY A O 1
ATOM 749 N N . LEU A 1 99 ? -9.129 -10.636 6.093 1.00 95.44 99 LEU A N 1
ATOM 750 C CA . LEU A 1 99 ? -8.860 -10.935 4.684 1.00 95.44 99 LEU A CA 1
ATOM 751 C C . LEU A 1 99 ? -9.557 -12.210 4.196 1.00 95.44 99 LEU A C 1
ATOM 753 O O . LEU A 1 99 ? -9.357 -12.591 3.052 1.00 95.44 99 LEU A O 1
ATOM 757 N N . GLY A 1 100 ? -10.363 -12.858 5.036 1.00 96.31 100 GLY A N 1
ATOM 758 C CA . GLY A 1 100 ? -11.080 -14.097 4.732 1.00 96.31 100 GLY A CA 1
ATOM 759 C C . GLY A 1 100 ? -10.791 -15.194 5.754 1.00 96.31 100 GLY A C 1
ATOM 760 O O . GLY A 1 100 ? -9.675 -15.309 6.255 1.00 96.31 100 GLY A O 1
ATOM 761 N N . ASN A 1 101 ? -11.808 -16.003 6.061 1.00 97.12 101 ASN A N 1
ATOM 762 C CA . ASN A 1 101 ? -11.713 -17.082 7.056 1.00 97.12 101 ASN A CA 1
ATOM 763 C C . ASN A 1 101 ? -11.174 -18.398 6.476 1.00 97.12 101 ASN A C 1
ATOM 765 O O . ASN A 1 101 ? -10.814 -19.305 7.224 1.00 97.12 101 ASN A O 1
ATOM 769 N N . ASP A 1 102 ? -11.116 -18.493 5.152 1.00 97.69 102 ASP A N 1
ATOM 770 C CA . ASP A 1 102 ? -10.629 -19.642 4.409 1.00 97.69 102 ASP A CA 1
ATOM 771 C C . ASP A 1 102 ? -9.924 -19.197 3.113 1.00 97.69 102 ASP A C 1
ATOM 773 O O . ASP A 1 102 ? -9.755 -18.005 2.829 1.00 97.69 102 ASP A O 1
ATOM 777 N N . TRP A 1 103 ? -9.487 -20.175 2.318 1.00 97.56 103 TRP A N 1
ATOM 778 C CA . TRP A 1 103 ? -8.760 -19.929 1.076 1.00 97.56 103 TRP A CA 1
ATOM 779 C C . TRP A 1 103 ? -9.614 -19.200 0.037 1.00 97.56 103 TRP A C 1
ATOM 781 O O . TRP A 1 103 ? -9.105 -18.377 -0.725 1.00 97.56 103 TRP A O 1
ATOM 791 N N . GLU A 1 104 ? -10.908 -19.499 -0.019 1.00 97.94 104 GLU A N 1
ATOM 792 C CA . GLU A 1 104 ? -11.813 -18.881 -0.976 1.00 97.94 104 GLU A CA 1
ATOM 793 C C . GLU A 1 104 ? -12.058 -17.412 -0.628 1.00 97.94 104 GLU A C 1
ATOM 795 O O . GLU A 1 104 ? -11.861 -16.546 -1.484 1.00 97.94 104 GLU A O 1
ATOM 800 N N . GLY A 1 105 ? -12.365 -17.116 0.635 1.00 97.88 105 GLY A N 1
ATOM 801 C CA . GLY A 1 105 ? -12.476 -15.758 1.157 1.00 97.88 105 GLY A CA 1
ATOM 802 C C . GLY A 1 105 ? -11.197 -14.952 0.930 1.00 97.88 105 GLY A C 1
ATOM 803 O O . GLY A 1 105 ? -11.263 -13.823 0.442 1.00 97.88 105 GLY A O 1
ATOM 804 N N . PHE A 1 106 ? -10.030 -15.558 1.169 1.00 97.88 106 PHE A N 1
ATOM 805 C CA . PHE A 1 106 ? -8.747 -14.908 0.908 1.00 97.88 106 PHE A CA 1
ATOM 806 C C . PHE A 1 106 ? -8.531 -14.581 -0.570 1.00 97.88 106 PHE A C 1
ATOM 808 O O . PHE A 1 106 ? -8.166 -13.452 -0.915 1.00 97.88 106 PHE A O 1
ATOM 815 N N . ARG A 1 107 ? -8.826 -15.519 -1.478 1.00 97.38 107 ARG A N 1
ATOM 816 C CA . ARG A 1 107 ? -8.768 -15.249 -2.923 1.00 97.38 107 ARG A CA 1
ATOM 817 C C . ARG A 1 107 ? -9.745 -14.152 -3.343 1.00 97.38 107 ARG A C 1
ATOM 819 O O . ARG A 1 107 ? -9.376 -13.312 -4.166 1.00 97.38 107 ARG A O 1
ATOM 826 N N . HIS A 1 108 ? -10.953 -14.128 -2.782 1.00 97.81 108 HIS A N 1
ATOM 827 C CA . HIS A 1 108 ? -11.934 -13.081 -3.058 1.00 97.81 108 HIS A CA 1
ATOM 828 C C . HIS A 1 108 ? -11.449 -11.702 -2.604 1.00 97.81 108 HIS A C 1
ATOM 830 O O . HIS A 1 108 ? -11.558 -10.749 -3.379 1.00 97.81 108 HIS A O 1
ATOM 836 N N . ALA A 1 109 ? -10.834 -11.595 -1.423 1.00 97.00 109 ALA A N 1
ATOM 837 C CA . ALA A 1 109 ? -10.231 -10.350 -0.953 1.00 97.00 109 ALA A CA 1
ATOM 838 C C . ALA A 1 109 ? -9.116 -9.864 -1.899 1.00 97.00 109 ALA A C 1
ATOM 840 O O . ALA A 1 109 ? -9.102 -8.700 -2.303 1.00 97.00 109 ALA A O 1
ATOM 841 N N . MET A 1 110 ? -8.223 -10.760 -2.340 1.00 97.31 110 MET A N 1
ATOM 842 C CA . MET A 1 110 ? -7.165 -10.413 -3.301 1.00 97.31 110 MET A CA 1
ATOM 843 C C . MET A 1 110 ? -7.736 -9.957 -4.651 1.00 97.31 110 MET A C 1
ATOM 845 O O . MET A 1 110 ? -7.260 -8.982 -5.239 1.00 97.31 110 MET A O 1
ATOM 849 N N . ALA A 1 111 ? -8.774 -10.637 -5.143 1.00 97.44 111 ALA A N 1
ATOM 850 C CA . ALA A 1 111 ? -9.448 -10.276 -6.385 1.00 97.44 111 ALA A CA 1
ATOM 851 C C . ALA A 1 111 ? -10.166 -8.921 -6.281 1.00 97.44 111 ALA A C 1
ATOM 853 O O . ALA A 1 111 ? -10.122 -8.137 -7.229 1.00 97.44 111 ALA A O 1
ATOM 854 N N . ALA A 1 112 ? -10.787 -8.622 -5.138 1.00 97.25 112 ALA A N 1
ATOM 855 C CA . ALA A 1 112 ? -11.437 -7.340 -4.890 1.00 97.25 112 ALA A CA 1
ATOM 856 C C . ALA A 1 112 ? -10.429 -6.186 -4.958 1.00 97.25 112 ALA A C 1
ATOM 858 O O . ALA A 1 112 ? -10.647 -5.243 -5.714 1.00 97.25 112 ALA A O 1
ATOM 859 N N . VAL A 1 113 ? -9.286 -6.309 -4.275 1.00 97.00 113 VAL A N 1
ATOM 860 C CA . VAL A 1 113 ? -8.230 -5.282 -4.299 1.00 97.00 113 VAL A CA 1
ATOM 861 C C . VAL A 1 113 ? -7.617 -5.127 -5.697 1.00 97.00 113 VAL A C 1
ATOM 863 O O . VAL A 1 113 ? -7.345 -4.010 -6.136 1.00 97.00 113 VAL A O 1
ATOM 866 N N . ARG A 1 114 ? -7.440 -6.222 -6.454 1.00 96.75 114 ARG A N 1
ATOM 867 C CA . ARG A 1 114 ? -7.002 -6.147 -7.862 1.00 96.75 114 ARG A CA 1
ATOM 868 C C . ARG A 1 114 ? -8.004 -5.401 -8.742 1.00 96.75 114 ARG A C 1
ATOM 870 O O . ARG A 1 114 ? -7.584 -4.637 -9.605 1.00 96.75 114 ARG A O 1
ATOM 877 N N . ARG A 1 115 ? -9.304 -5.623 -8.528 1.00 96.88 115 ARG A N 1
ATOM 878 C CA . ARG A 1 115 ? -10.388 -4.994 -9.296 1.00 96.88 115 ARG A CA 1
ATOM 879 C C . ARG A 1 115 ? -10.512 -3.508 -8.990 1.00 96.88 115 ARG A C 1
ATOM 881 O O . ARG A 1 115 ? -10.641 -2.713 -9.914 1.00 96.88 115 ARG A O 1
ATOM 888 N N . THR A 1 116 ? -10.474 -3.135 -7.712 1.00 95.44 116 THR A N 1
ATOM 889 C CA . THR A 1 116 ? -10.518 -1.725 -7.315 1.00 95.44 116 THR A CA 1
ATOM 890 C C . THR A 1 116 ? -9.235 -1.019 -7.712 1.00 95.44 116 THR A C 1
ATOM 892 O O . THR A 1 116 ? -9.304 0.138 -8.110 1.00 95.44 116 THR A O 1
ATOM 895 N N . GLY A 1 117 ? -8.088 -1.704 -7.637 1.00 96.38 117 GLY A N 1
ATOM 896 C CA . GLY A 1 117 ? -6.753 -1.206 -7.969 1.00 96.38 117 GLY A CA 1
ATOM 897 C C . GLY A 1 117 ? -6.122 -0.355 -6.864 1.00 96.38 117 GLY A C 1
ATOM 898 O O . GLY A 1 117 ? -5.261 0.476 -7.158 1.00 96.38 117 GLY A O 1
ATOM 899 N N . TYR A 1 118 ? -6.622 -0.456 -5.633 1.00 97.94 118 TYR A N 1
ATOM 900 C CA . TYR A 1 118 ? -6.094 0.210 -4.440 1.00 97.94 118 TYR A CA 1
ATOM 901 C C . TYR A 1 118 ? -6.620 -0.484 -3.174 1.00 97.94 118 TYR A C 1
ATOM 903 O O . TYR A 1 118 ? -7.609 -1.217 -3.231 1.00 97.94 118 TYR A O 1
ATOM 911 N N . ALA A 1 119 ? -5.966 -0.248 -2.039 1.00 97.19 119 ALA A N 1
ATOM 912 C CA . ALA A 1 119 ? -6.409 -0.715 -0.729 1.00 97.19 119 ALA A CA 1
ATOM 913 C C . ALA A 1 119 ? -6.432 0.431 0.286 1.00 97.19 119 ALA A C 1
ATOM 915 O O . ALA A 1 119 ? -5.663 1.392 0.170 1.00 97.19 119 ALA A O 1
ATOM 916 N N . THR A 1 120 ? -7.276 0.294 1.305 1.00 95.81 120 THR A N 1
ATOM 917 C CA . THR A 1 120 ? -7.371 1.222 2.433 1.00 95.81 120 THR A CA 1
ATOM 918 C C . THR A 1 120 ? -7.167 0.505 3.760 1.00 95.81 120 THR A C 1
ATOM 920 O O . THR A 1 120 ? -7.201 -0.722 3.850 1.00 95.81 120 THR A O 1
ATOM 923 N N . SER A 1 121 ? -6.851 1.271 4.798 1.00 93.81 121 SER A N 1
ATOM 924 C CA . SER A 1 121 ? -6.735 0.784 6.172 1.00 93.81 121 SER A CA 1
ATOM 925 C C . SER A 1 121 ? -6.892 1.959 7.125 1.00 93.81 121 SER A C 1
ATOM 927 O O . SER A 1 121 ? -6.335 3.027 6.871 1.00 93.81 121 SER A O 1
ATOM 929 N N . SER A 1 122 ? -7.601 1.741 8.230 1.00 91.94 122 SER A N 1
ATOM 930 C CA . SER A 1 122 ? -7.923 2.777 9.212 1.00 91.94 122 SER A CA 1
ATOM 931 C C . SER A 1 122 ? -7.579 2.308 10.615 1.00 91.94 122 SER A C 1
ATOM 933 O O . SER A 1 122 ? -7.963 1.212 11.018 1.00 91.94 122 SER A O 1
ATOM 935 N N . GLY A 1 123 ? -6.812 3.112 11.355 1.00 83.88 123 GLY A N 1
ATOM 936 C CA . GLY A 1 123 ? -6.493 2.873 12.767 1.00 83.88 123 GLY A CA 1
ATOM 937 C C . GLY A 1 123 ? -5.684 1.604 13.066 1.00 83.88 123 GLY A C 1
ATOM 938 O O . GLY A 1 123 ? -5.368 1.348 14.222 1.00 83.88 123 GLY A O 1
ATOM 939 N N . THR A 1 124 ? -5.317 0.815 12.053 1.00 77.81 124 THR A N 1
ATOM 940 C CA . THR A 1 124 ? -4.728 -0.520 12.234 1.00 77.81 124 THR A CA 1
ATOM 941 C C . THR A 1 124 ? -3.318 -0.475 12.828 1.00 77.81 124 THR A C 1
ATOM 943 O O . THR A 1 124 ? -2.928 -1.366 13.574 1.00 77.81 124 THR A O 1
ATOM 946 N N . ILE A 1 125 ? -2.530 0.550 12.483 1.00 82.00 125 ILE A N 1
ATOM 947 C CA . ILE A 1 125 ? -1.125 0.688 12.919 1.00 82.00 125 ILE A CA 1
ATOM 948 C C . ILE A 1 125 ? -0.947 1.895 13.838 1.00 82.00 125 ILE A C 1
ATOM 950 O O . ILE A 1 125 ? -0.206 1.853 14.820 1.00 82.00 125 ILE A O 1
ATOM 954 N N . THR A 1 126 ? -1.578 3.011 13.487 1.00 84.00 126 THR A N 1
ATOM 955 C CA . THR A 1 126 ? -1.558 4.246 14.269 1.00 84.00 126 THR A CA 1
ATOM 956 C C . THR A 1 126 ? -3.008 4.678 14.440 1.00 84.00 126 THR A C 1
ATOM 958 O O . THR A 1 126 ? -3.655 4.943 13.425 1.00 84.00 126 THR A O 1
ATOM 961 N N . PRO A 1 127 ? -3.541 4.697 15.675 1.00 88.38 127 PRO A N 1
ATOM 962 C CA . PRO A 1 127 ? -4.881 5.211 15.934 1.00 88.38 127 PRO A CA 1
ATOM 963 C C . PRO A 1 127 ? -5.061 6.602 15.320 1.00 88.38 127 PRO A C 1
ATOM 965 O O . PRO A 1 127 ? -4.096 7.357 15.228 1.00 88.38 127 PRO A O 1
ATOM 968 N N . LEU A 1 128 ? -6.285 6.923 14.895 1.00 91.25 128 LEU A N 1
ATOM 969 C CA . LEU A 1 128 ? -6.663 8.188 14.238 1.00 91.25 128 LEU A CA 1
ATOM 970 C C . LEU A 1 128 ? -6.075 8.433 12.843 1.00 91.25 128 LEU A C 1
ATOM 972 O O . LEU A 1 128 ? -6.508 9.373 12.185 1.00 91.25 128 LEU A O 1
ATOM 976 N N . LEU A 1 129 ? -5.157 7.593 12.359 1.00 93.81 129 LEU A N 1
ATOM 977 C CA . LEU A 1 129 ? -4.639 7.690 10.998 1.00 93.81 129 LEU A CA 1
ATOM 978 C C . LEU A 1 129 ? -5.233 6.608 10.100 1.00 93.81 129 LEU A C 1
ATOM 980 O O . LEU A 1 129 ? -5.365 5.442 10.486 1.00 93.81 129 LEU A O 1
ATOM 984 N N . SER A 1 130 ? -5.521 6.998 8.866 1.00 94.88 130 SER A N 1
ATOM 985 C CA . SER A 1 130 ? -5.893 6.103 7.779 1.00 94.88 130 SER A CA 1
ATOM 986 C C . SER A 1 130 ? -4.904 6.214 6.630 1.00 94.88 130 SER A C 1
ATOM 988 O O . SER A 1 130 ? -4.149 7.182 6.509 1.00 94.88 130 SER A O 1
ATOM 990 N N . GLY A 1 131 ? -4.886 5.191 5.784 1.00 94.69 131 GLY A N 1
ATOM 991 C CA . GLY A 1 131 ? -4.071 5.178 4.586 1.00 94.69 131 GLY A CA 1
ATOM 992 C C . GLY A 1 131 ? -4.827 4.675 3.371 1.00 94.69 131 GLY A C 1
ATOM 993 O O . GLY A 1 131 ? -5.636 3.757 3.474 1.00 94.69 131 GLY A O 1
ATOM 994 N N . VAL A 1 132 ? -4.486 5.243 2.219 1.00 97.50 132 VAL A N 1
ATOM 995 C CA . VAL A 1 132 ? -4.855 4.752 0.886 1.00 97.50 132 VAL A CA 1
ATOM 996 C C . VAL A 1 132 ? -3.569 4.354 0.186 1.00 97.50 132 VAL A C 1
ATOM 998 O O . VAL A 1 132 ? -2.584 5.088 0.261 1.00 97.50 132 VAL A O 1
ATOM 1001 N N . ALA A 1 133 ? -3.540 3.203 -0.476 1.00 98.12 133 ALA A N 1
ATOM 1002 C CA . ALA A 1 133 ? -2.349 2.751 -1.176 1.00 98.12 133 ALA A CA 1
ATOM 1003 C C . ALA A 1 133 ? -2.654 2.061 -2.498 1.00 98.12 133 ALA A C 1
ATOM 1005 O O . ALA A 1 133 ? -3.694 1.429 -2.670 1.00 98.12 133 ALA A O 1
ATOM 1006 N N . VAL A 1 134 ? -1.695 2.153 -3.412 1.00 98.69 134 VAL A N 1
ATOM 1007 C CA . VAL A 1 134 ? -1.743 1.550 -4.744 1.00 98.69 134 VAL A CA 1
ATOM 1008 C C . VAL A 1 134 ? -0.474 0.725 -4.986 1.00 98.69 134 VAL A C 1
ATOM 1010 O O . VAL A 1 134 ? 0.591 1.068 -4.452 1.00 98.69 134 VAL A O 1
ATOM 1013 N N . PRO A 1 135 ? -0.544 -0.349 -5.788 1.00 98.19 135 PRO A N 1
ATOM 1014 C CA . PRO A 1 135 ? 0.652 -1.041 -6.249 1.00 98.19 135 PRO A CA 1
ATOM 1015 C C . PRO A 1 135 ? 1.445 -0.157 -7.219 1.00 98.19 135 PRO A C 1
ATOM 1017 O O . PRO A 1 135 ? 0.881 0.596 -8.013 1.00 98.19 135 PRO A O 1
ATOM 1020 N N . ILE A 1 136 ? 2.765 -0.307 -7.207 1.00 98.25 136 ILE A N 1
ATOM 1021 C CA . ILE A 1 136 ? 3.654 0.202 -8.250 1.00 98.25 136 ILE A CA 1
ATOM 1022 C C . ILE A 1 136 ? 4.004 -0.988 -9.131 1.00 98.25 136 ILE A C 1
ATOM 1024 O O . ILE A 1 136 ? 4.697 -1.908 -8.689 1.00 98.25 136 ILE A O 1
ATOM 1028 N N . LEU A 1 137 ? 3.509 -0.983 -10.364 1.00 97.06 137 LEU A N 1
ATOM 1029 C CA . LEU A 1 137 ? 3.740 -2.043 -11.339 1.00 97.06 137 LEU A CA 1
ATOM 1030 C C . LEU A 1 137 ? 4.642 -1.516 -12.451 1.00 97.06 137 LEU A C 1
ATOM 1032 O O . LEU A 1 137 ? 4.450 -0.396 -12.919 1.00 97.06 137 LEU A O 1
ATOM 1036 N N . SER A 1 138 ? 5.610 -2.318 -12.889 1.00 95.19 138 SER A N 1
ATOM 1037 C CA . SER A 1 138 ? 6.362 -2.034 -14.112 1.00 95.19 138 SER A CA 1
ATOM 1038 C C . SER A 1 138 ? 5.426 -2.013 -15.327 1.00 95.19 138 SER A C 1
ATOM 1040 O O . SER A 1 138 ? 4.332 -2.582 -15.262 1.00 95.19 138 SER A O 1
ATOM 1042 N N . PRO A 1 139 ? 5.869 -1.476 -16.480 1.00 92.12 139 PRO A N 1
ATOM 1043 C CA . PRO A 1 139 ? 5.107 -1.569 -17.729 1.00 92.12 139 PRO A CA 1
ATOM 1044 C C . PRO A 1 139 ? 4.735 -3.010 -18.123 1.00 92.12 139 PRO A C 1
ATOM 1046 O O . PRO A 1 139 ? 3.705 -3.242 -18.741 1.00 92.12 139 PRO A O 1
ATOM 1049 N N . SER A 1 140 ? 5.537 -3.996 -17.707 1.00 92.50 140 SER A N 1
ATOM 1050 C CA . SER A 1 140 ? 5.260 -5.428 -17.892 1.00 92.50 140 SER A CA 1
ATOM 1051 C C . SER A 1 140 ? 4.309 -6.046 -16.852 1.00 92.50 140 SER A C 1
ATOM 1053 O O . SER A 1 140 ? 4.120 -7.259 -16.841 1.00 92.50 140 SER A O 1
ATOM 1055 N N . GLY A 1 141 ? 3.748 -5.253 -15.935 1.00 91.44 141 GLY A N 1
ATOM 1056 C CA . GLY A 1 141 ? 2.841 -5.718 -14.882 1.00 91.44 141 GLY A CA 1
ATOM 1057 C C . GLY A 1 141 ? 3.527 -6.374 -13.678 1.00 91.44 141 GLY A C 1
ATOM 1058 O O . GLY A 1 141 ? 2.845 -6.886 -12.790 1.00 91.44 141 GLY A O 1
ATOM 1059 N N . ARG A 1 142 ? 4.866 -6.356 -13.603 1.00 92.75 142 ARG A N 1
ATOM 1060 C CA . ARG A 1 142 ? 5.611 -6.880 -12.450 1.00 92.75 142 ARG A CA 1
ATOM 1061 C C . ARG A 1 142 ? 5.510 -5.905 -11.284 1.00 92.75 142 ARG A C 1
ATOM 1063 O O . ARG A 1 142 ? 5.777 -4.718 -11.438 1.00 92.75 142 ARG A O 1
ATOM 1070 N N . LEU A 1 143 ? 5.220 -6.421 -10.098 1.00 95.12 143 LEU A N 1
ATOM 1071 C CA . LEU A 1 143 ? 5.235 -5.637 -8.871 1.00 95.12 143 LEU A CA 1
ATOM 1072 C C . LEU A 1 143 ? 6.644 -5.105 -8.557 1.00 95.12 143 LEU A C 1
ATOM 1074 O O . LEU A 1 143 ? 7.598 -5.876 -8.459 1.00 95.12 143 LEU A O 1
ATOM 1078 N N . LEU A 1 144 ? 6.756 -3.788 -8.393 1.00 95.62 144 LEU A N 1
ATOM 1079 C CA . LEU A 1 144 ? 7.970 -3.094 -7.954 1.00 95.62 144 LEU A CA 1
ATOM 1080 C C . LEU A 1 144 ? 7.877 -2.668 -6.485 1.00 95.62 144 LEU A C 1
ATOM 1082 O O . LEU A 1 144 ? 8.884 -2.656 -5.793 1.00 95.62 144 LEU A O 1
ATOM 1086 N N . GLY A 1 145 ? 6.680 -2.328 -6.006 1.00 96.25 145 GLY A N 1
ATOM 1087 C CA . GLY A 1 145 ? 6.462 -1.838 -4.648 1.00 96.25 145 GLY A CA 1
ATOM 1088 C C . GLY A 1 145 ? 5.037 -1.334 -4.454 1.00 96.25 145 GLY A C 1
ATOM 1089 O O . GLY A 1 145 ? 4.131 -1.715 -5.193 1.00 96.25 145 GLY A O 1
ATOM 1090 N N . SER A 1 146 ? 4.827 -0.458 -3.477 1.00 97.69 146 SER A N 1
ATOM 1091 C CA . SER A 1 146 ? 3.548 0.237 -3.287 1.00 97.69 146 SER A CA 1
ATOM 1092 C C . SER A 1 146 ? 3.756 1.673 -2.824 1.00 97.69 146 SER A C 1
ATOM 1094 O O . SER A 1 146 ? 4.716 1.989 -2.116 1.00 97.69 146 SER A O 1
ATOM 1096 N N . LEU A 1 147 ? 2.830 2.545 -3.214 1.00 98.06 147 LEU A N 1
ATOM 1097 C CA . LEU A 1 147 ? 2.789 3.939 -2.792 1.00 98.06 147 LEU A CA 1
ATOM 1098 C C . LEU A 1 147 ? 1.544 4.151 -1.940 1.00 98.06 147 LEU A C 1
ATOM 1100 O O . LEU A 1 147 ? 0.443 3.807 -2.365 1.00 98.06 147 LEU A O 1
ATOM 1104 N N . ALA A 1 148 ? 1.717 4.710 -0.748 1.00 97.00 148 ALA A N 1
ATOM 1105 C CA . ALA A 1 148 ? 0.618 5.011 0.155 1.00 97.00 148 ALA A CA 1
ATOM 1106 C C . ALA A 1 148 ? 0.595 6.487 0.529 1.00 97.00 148 ALA A C 1
ATOM 1108 O O . ALA A 1 148 ? 1.647 7.099 0.693 1.00 97.00 148 ALA A O 1
ATOM 1109 N N . ARG A 1 149 ? -0.602 7.023 0.745 1.00 96.56 149 ARG A N 1
ATOM 1110 C CA . ARG A 1 149 ? -0.825 8.291 1.433 1.00 96.56 149 ARG A CA 1
ATOM 1111 C C . ARG A 1 149 ? -1.387 7.998 2.815 1.00 96.56 149 ARG A C 1
ATOM 1113 O O . ARG A 1 149 ? -2.339 7.232 2.922 1.00 96.56 149 ARG A O 1
ATOM 1120 N N . THR A 1 150 ? -0.793 8.587 3.845 1.00 95.44 150 THR A N 1
ATOM 1121 C CA . THR A 1 150 ? -1.285 8.558 5.229 1.00 95.44 150 THR A CA 1
ATOM 1122 C C . THR A 1 150 ? -1.881 9.914 5.572 1.00 95.44 150 THR A C 1
ATOM 1124 O O . THR A 1 150 ? -1.302 10.938 5.211 1.00 95.44 150 THR A O 1
ATOM 1127 N N . MET A 1 151 ? -3.025 9.910 6.248 1.00 95.00 151 MET A N 1
ATOM 1128 C CA . MET A 1 151 ? -3.801 11.102 6.593 1.00 95.00 151 MET A CA 1
ATOM 1129 C C . MET A 1 151 ? -4.620 10.866 7.869 1.00 95.00 151 MET A C 1
ATOM 1131 O O . MET A 1 151 ? -4.803 9.704 8.255 1.00 95.00 151 MET A O 1
ATOM 1135 N N . PRO A 1 152 ? -5.131 11.922 8.520 1.00 95.25 152 PRO A N 1
ATOM 1136 C CA . PRO A 1 152 ? -6.134 11.773 9.569 1.00 95.25 152 PRO A CA 1
ATOM 1137 C C . PRO A 1 152 ? -7.355 10.998 9.053 1.00 95.25 152 PRO A C 1
ATOM 1139 O O . PRO A 1 152 ? -7.830 11.232 7.948 1.00 95.25 152 PRO A O 1
ATOM 1142 N N . THR A 1 153 ? -7.889 10.063 9.835 1.00 93.88 153 THR A N 1
ATOM 1143 C CA . THR A 1 153 ? -9.044 9.243 9.423 1.00 93.88 153 THR A CA 1
ATOM 1144 C C . THR A 1 153 ? -10.270 10.093 9.094 1.00 93.88 153 THR A C 1
ATOM 1146 O O . THR A 1 153 ? -11.012 9.761 8.178 1.00 93.88 153 THR A O 1
ATOM 1149 N N . GLU A 1 154 ? -10.455 11.208 9.799 1.00 91.44 154 GLU A N 1
ATOM 1150 C CA . GLU A 1 154 ? -11.562 12.147 9.585 1.00 91.44 154 GLU A CA 1
ATOM 1151 C C . GLU A 1 154 ? -11.561 12.804 8.196 1.00 91.44 154 GLU A C 1
ATOM 1153 O O . GLU A 1 154 ? -12.613 13.231 7.727 1.00 91.44 154 GLU A O 1
ATOM 1158 N N . THR A 1 155 ? -10.415 12.844 7.504 1.00 90.88 155 THR A N 1
ATOM 1159 C CA . THR A 1 155 ? -10.320 13.414 6.152 1.00 90.88 155 THR A CA 1
ATOM 1160 C C . THR A 1 155 ? -10.568 12.382 5.048 1.00 90.88 155 THR A C 1
ATOM 1162 O O . THR A 1 155 ? -10.820 12.755 3.901 1.00 90.88 155 THR A O 1
ATOM 1165 N N . LEU A 1 156 ? -10.565 11.082 5.374 1.00 91.25 156 LEU A N 1
ATOM 1166 C CA . LEU A 1 156 ? -10.781 10.000 4.414 1.00 91.25 156 LEU A CA 1
ATOM 1167 C C . LEU A 1 156 ? -12.278 9.703 4.232 1.00 91.25 156 LEU A C 1
ATOM 1169 O O . LEU A 1 156 ? -12.811 8.708 4.719 1.00 91.25 156 LEU A O 1
ATOM 1173 N N . THR A 1 157 ? -12.967 10.574 3.501 1.00 91.38 157 THR A N 1
ATOM 1174 C CA . THR A 1 157 ? -14.338 10.309 3.033 1.00 91.38 157 THR A CA 1
ATOM 1175 C C . THR A 1 157 ? -14.330 9.391 1.801 1.00 91.38 157 THR A C 1
ATOM 1177 O O . THR A 1 157 ? -13.321 9.343 1.095 1.00 91.38 157 THR A O 1
ATOM 1180 N N . PRO A 1 158 ? -15.439 8.708 1.447 1.00 86.00 158 PRO A N 1
ATOM 1181 C CA . PRO A 1 158 ? -15.484 7.867 0.243 1.00 86.00 158 PRO A CA 1
ATOM 1182 C C . PRO A 1 158 ? -15.131 8.607 -1.062 1.00 86.00 158 PRO A C 1
ATOM 1184 O O . PRO A 1 158 ? -14.494 8.042 -1.951 1.00 86.00 158 PRO A O 1
ATOM 1187 N N . GLY A 1 159 ? -15.504 9.888 -1.180 1.00 87.50 159 GLY A N 1
ATOM 1188 C CA . GLY A 1 159 ? -15.133 10.724 -2.328 1.00 87.50 159 GLY A CA 1
ATOM 1189 C C . GLY A 1 159 ? -13.632 11.027 -2.371 1.00 87.50 159 GLY A C 1
ATOM 1190 O O . GLY A 1 159 ? -12.992 10.844 -3.411 1.00 87.50 159 GLY A O 1
ATOM 1191 N N . ALA A 1 160 ? -13.066 11.410 -1.222 1.00 90.69 160 ALA A N 1
ATOM 1192 C CA . ALA A 1 160 ? -11.637 11.676 -1.073 1.00 90.69 160 ALA A CA 1
ATOM 1193 C C . ALA A 1 160 ? -10.792 10.408 -1.273 1.00 90.69 160 ALA A C 1
ATOM 1195 O O . ALA A 1 160 ? -9.729 10.462 -1.885 1.00 90.69 160 ALA A O 1
ATOM 1196 N N . GLU A 1 161 ? -11.276 9.246 -0.829 1.00 93.50 161 GLU A N 1
ATOM 1197 C CA . GLU A 1 161 ? -10.615 7.952 -1.007 1.00 93.50 161 GLU A CA 1
ATOM 1198 C C . GLU A 1 161 ? -10.336 7.660 -2.486 1.00 93.50 161 GLU A C 1
ATOM 1200 O O . GLU A 1 161 ? -9.190 7.403 -2.874 1.00 93.50 161 GLU A O 1
ATOM 1205 N N . ALA A 1 162 ? -11.370 7.744 -3.327 1.00 93.69 162 ALA A N 1
ATOM 1206 C CA . ALA A 1 162 ? -11.241 7.486 -4.755 1.00 93.69 162 ALA A CA 1
ATOM 1207 C C . ALA A 1 162 ? -10.331 8.518 -5.443 1.00 93.69 162 ALA A C 1
ATOM 1209 O O . ALA A 1 162 ? -9.584 8.174 -6.362 1.00 93.69 162 ALA A O 1
ATOM 1210 N N . GLU A 1 163 ? -10.366 9.776 -5.003 1.00 95.12 163 GLU A N 1
ATOM 1211 C CA . GLU A 1 163 ? -9.481 10.829 -5.501 1.00 95.12 163 GLU A CA 1
ATOM 1212 C C . GLU A 1 163 ? -8.018 10.577 -5.129 1.00 95.12 163 GLU A C 1
ATOM 1214 O O . GLU A 1 163 ? -7.149 10.573 -6.003 1.00 95.12 163 GLU A O 1
ATOM 1219 N N . HIS A 1 164 ? -7.741 10.262 -3.864 1.00 95.75 164 HIS A N 1
ATOM 1220 C CA . HIS A 1 164 ? -6.410 9.889 -3.404 1.00 95.75 164 HIS A CA 1
ATOM 1221 C C . HIS A 1 164 ? -5.878 8.672 -4.158 1.00 95.75 164 HIS A C 1
ATOM 1223 O O . HIS A 1 164 ? -4.725 8.688 -4.587 1.00 95.75 164 HIS A O 1
ATOM 1229 N N . ALA A 1 165 ? -6.704 7.649 -4.388 1.00 97.25 165 ALA A N 1
ATOM 1230 C CA . ALA A 1 165 ? -6.319 6.486 -5.180 1.00 97.25 165 ALA A CA 1
ATOM 1231 C C . ALA A 1 165 ? -5.965 6.861 -6.631 1.00 97.25 165 ALA A C 1
ATOM 1233 O O . ALA A 1 165 ? -4.957 6.381 -7.153 1.00 97.25 165 ALA A O 1
ATOM 1234 N N . ARG A 1 166 ? -6.744 7.739 -7.284 1.00 96.81 166 ARG A N 1
ATOM 1235 C CA . ARG A 1 166 ? -6.445 8.227 -8.645 1.00 96.81 166 ARG A CA 1
ATOM 1236 C C . ARG A 1 166 ? -5.116 8.978 -8.697 1.00 96.81 166 ARG A C 1
ATOM 1238 O O . ARG A 1 166 ? -4.269 8.634 -9.519 1.00 96.81 166 ARG A O 1
ATOM 1245 N N . THR A 1 167 ? -4.899 9.933 -7.795 1.00 96.62 167 THR A N 1
ATOM 1246 C CA . THR A 1 167 ? -3.643 10.696 -7.728 1.00 96.62 167 THR A CA 1
ATOM 1247 C C . THR A 1 167 ? -2.4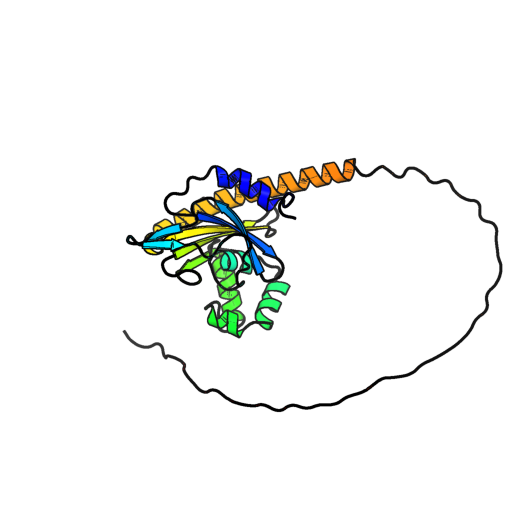53 9.781 -7.448 1.00 96.62 167 THR A C 1
ATOM 1249 O O . THR A 1 167 ? -1.436 9.844 -8.136 1.00 96.62 167 THR A O 1
ATOM 1252 N N . LEU A 1 168 ? -2.594 8.853 -6.497 1.00 97.94 168 LEU A N 1
ATOM 1253 C CA . LEU A 1 168 ? -1.555 7.876 -6.182 1.00 97.94 168 LEU A CA 1
ATOM 1254 C C . LEU A 1 168 ? -1.209 6.981 -7.375 1.00 97.94 168 LEU A C 1
ATOM 1256 O O . LEU A 1 168 ? -0.038 6.654 -7.543 1.00 97.94 168 LEU A O 1
ATOM 1260 N N . ARG A 1 169 ? -2.177 6.595 -8.217 1.00 98.12 169 ARG A N 1
ATOM 1261 C CA . ARG A 1 169 ? -1.900 5.807 -9.432 1.00 98.12 169 ARG A CA 1
ATOM 1262 C C . ARG A 1 169 ? -1.033 6.554 -10.426 1.00 98.12 169 ARG A C 1
ATOM 1264 O O . ARG A 1 169 ? -0.101 5.954 -10.952 1.00 98.12 169 ARG A O 1
ATOM 1271 N N . VAL A 1 170 ? -1.319 7.833 -10.660 1.00 97.88 170 VAL A N 1
ATOM 1272 C CA . VAL A 1 170 ? -0.507 8.670 -11.556 1.00 97.88 170 VAL A CA 1
ATOM 1273 C C . VAL A 1 170 ? 0.929 8.732 -11.034 1.00 97.88 170 VAL A C 1
ATOM 1275 O O . VAL A 1 170 ? 1.870 8.427 -11.764 1.00 97.88 170 VAL A O 1
ATOM 1278 N N . LEU A 1 171 ? 1.105 9.005 -9.739 1.00 97.94 171 LEU A N 1
ATOM 1279 C CA . LEU A 1 171 ? 2.430 9.029 -9.113 1.00 97.94 171 LEU A CA 1
ATOM 1280 C C . LEU A 1 171 ? 3.127 7.663 -9.164 1.00 97.94 171 LEU A C 1
ATOM 1282 O O . LEU A 1 171 ? 4.312 7.587 -9.475 1.00 97.94 171 LEU A O 1
ATOM 1286 N N . ALA A 1 172 ? 2.403 6.572 -8.912 1.00 98.12 172 ALA A N 1
ATOM 1287 C CA . ALA A 1 172 ? 2.935 5.216 -8.992 1.00 98.12 172 ALA A CA 1
ATOM 1288 C C . ALA A 1 172 ? 3.402 4.864 -10.412 1.00 98.12 172 ALA A C 1
ATOM 1290 O O . ALA A 1 172 ? 4.455 4.249 -10.568 1.00 98.12 172 ALA A O 1
ATOM 1291 N N . GLN A 1 173 ? 2.669 5.288 -11.444 1.00 97.75 173 GLN A N 1
ATOM 1292 C CA . GLN A 1 173 ? 3.077 5.121 -12.838 1.00 97.75 173 GLN A CA 1
ATOM 1293 C C . GLN A 1 173 ? 4.341 5.925 -13.152 1.00 97.75 173 GLN A C 1
ATOM 1295 O O . GLN A 1 173 ? 5.260 5.378 -13.761 1.00 97.75 173 GLN A O 1
ATOM 1300 N N . LEU A 1 174 ? 4.436 7.180 -12.705 1.00 97.31 174 LEU A N 1
ATOM 1301 C CA . LEU A 1 174 ? 5.642 7.998 -12.883 1.00 97.31 174 LEU A CA 1
ATOM 1302 C C . LEU A 1 174 ? 6.861 7.369 -12.193 1.00 97.31 174 LEU A C 1
ATOM 1304 O O . LEU A 1 174 ? 7.927 7.250 -12.797 1.00 97.31 174 LEU A O 1
ATOM 1308 N N . VAL A 1 175 ? 6.689 6.893 -10.954 1.00 97.44 175 VAL A N 1
ATOM 1309 C CA . VAL A 1 175 ? 7.740 6.174 -10.218 1.00 97.44 175 VAL A CA 1
ATOM 1310 C C . VAL A 1 175 ? 8.140 4.894 -10.953 1.00 97.44 175 VAL A C 1
ATOM 1312 O O . VAL A 1 175 ? 9.330 4.604 -11.056 1.00 97.44 175 VAL A O 1
ATOM 1315 N N . ALA A 1 176 ? 7.183 4.132 -11.487 1.00 97.19 176 ALA A N 1
ATOM 1316 C CA . ALA A 1 176 ? 7.468 2.900 -12.217 1.00 97.19 176 ALA A CA 1
ATOM 1317 C C . ALA A 1 176 ? 8.308 3.147 -13.478 1.00 97.19 176 ALA A C 1
ATOM 1319 O O . ALA A 1 176 ? 9.302 2.446 -13.676 1.00 97.19 176 ALA A O 1
ATOM 1320 N N . HIS A 1 177 ? 7.956 4.151 -14.288 1.00 95.62 177 HIS A N 1
ATOM 1321 C CA . HIS A 1 177 ? 8.718 4.515 -15.488 1.00 95.62 177 HIS A CA 1
ATOM 1322 C C . HIS A 1 177 ? 10.148 4.922 -15.120 1.00 95.62 177 HIS A C 1
ATOM 1324 O O . HIS A 1 177 ? 11.098 4.266 -15.548 1.00 95.62 177 HIS A O 1
ATOM 1330 N N . ALA A 1 178 ? 10.307 5.882 -14.203 1.00 94.56 178 ALA A N 1
ATOM 1331 C CA . ALA A 1 178 ? 11.625 6.334 -13.758 1.00 94.56 178 ALA A CA 1
ATOM 1332 C C . ALA A 1 178 ? 12.475 5.197 -13.149 1.00 94.56 178 ALA A C 1
ATOM 1334 O O . ALA A 1 178 ? 13.690 5.127 -13.352 1.00 94.56 178 ALA A O 1
ATOM 1335 N N . CYS A 1 179 ? 11.848 4.267 -12.422 1.00 94.50 179 CYS A N 1
ATOM 1336 C CA . CYS A 1 179 ? 12.510 3.093 -11.854 1.00 94.50 179 CYS A CA 1
ATOM 1337 C C . CYS A 1 179 ? 13.015 2.136 -12.945 1.00 94.50 179 CYS A C 1
ATOM 1339 O O . CYS A 1 179 ? 14.122 1.590 -12.839 1.00 94.50 179 CYS A O 1
ATOM 1341 N N . CYS A 1 180 ? 12.210 1.897 -13.983 1.00 91.88 180 CYS A N 1
ATOM 1342 C CA . CYS A 1 180 ? 12.579 1.044 -15.107 1.00 91.88 180 CYS A CA 1
ATOM 1343 C C . CYS A 1 180 ? 13.700 1.667 -15.947 1.00 91.88 180 CYS A C 1
ATOM 1345 O O . CYS A 1 180 ? 14.673 0.964 -16.229 1.00 91.88 180 CYS A O 1
ATOM 1347 N N . ASP A 1 181 ? 13.631 2.967 -16.230 1.00 89.31 181 ASP A N 1
ATOM 1348 C CA . ASP A 1 181 ? 14.650 3.703 -16.989 1.00 89.31 181 ASP A CA 1
ATOM 1349 C C . ASP A 1 181 ? 16.004 3.674 -16.271 1.00 89.31 181 ASP A C 1
ATOM 1351 O O . ASP A 1 181 ? 17.020 3.255 -16.832 1.00 89.31 181 ASP A O 1
ATOM 1355 N N . ALA A 1 182 ? 16.011 3.979 -14.968 1.00 84.62 182 ALA A N 1
ATOM 1356 C CA . ALA A 1 182 ? 17.215 3.912 -14.137 1.00 84.62 182 ALA A CA 1
ATOM 1357 C C . ALA A 1 182 ? 17.784 2.486 -14.002 1.00 84.62 182 ALA A C 1
ATOM 1359 O O . ALA A 1 182 ? 18.963 2.289 -13.694 1.00 84.62 182 ALA A O 1
ATOM 1360 N N . SER A 1 183 ? 16.950 1.458 -14.167 1.00 82.06 183 SER A N 1
ATOM 1361 C CA . SER A 1 183 ? 17.396 0.061 -14.170 1.00 82.06 183 SER A CA 1
ATOM 1362 C C . SER A 1 183 ? 17.954 -0.368 -15.528 1.00 82.06 183 SER A C 1
ATOM 1364 O O . SER A 1 183 ? 18.847 -1.211 -15.566 1.00 82.06 183 SER A O 1
ATOM 1366 N N . ALA A 1 184 ? 17.436 0.183 -16.628 1.00 78.94 184 ALA A N 1
ATOM 1367 C CA . ALA A 1 184 ? 17.913 -0.085 -17.981 1.00 78.94 184 ALA A CA 1
ATOM 1368 C C . ALA A 1 184 ? 19.271 0.579 -18.245 1.00 78.94 184 ALA A C 1
ATOM 1370 O O . ALA A 1 184 ? 20.188 -0.111 -18.685 1.00 78.94 184 ALA A O 1
ATOM 1371 N N . ALA A 1 185 ? 19.433 1.855 -17.871 1.00 74.19 185 ALA A N 1
ATOM 1372 C CA . ALA A 1 185 ? 20.696 2.586 -18.013 1.00 74.19 185 ALA A CA 1
ATOM 1373 C C . ALA A 1 185 ? 21.870 1.841 -17.353 1.00 74.19 185 ALA A C 1
ATOM 1375 O O . ALA A 1 185 ? 22.893 1.599 -17.979 1.00 74.19 185 ALA A O 1
ATOM 1376 N N . ARG A 1 186 ? 21.667 1.326 -16.132 1.00 71.44 186 ARG A N 1
ATOM 1377 C CA . ARG A 1 186 ? 22.694 0.546 -15.421 1.00 71.44 186 ARG A CA 1
ATOM 1378 C C . ARG A 1 186 ? 23.046 -0.791 -16.057 1.00 71.44 186 ARG A C 1
ATOM 1380 O O . ARG A 1 186 ? 24.167 -1.251 -15.872 1.00 71.44 186 ARG A O 1
ATOM 1387 N N . ARG A 1 187 ? 22.104 -1.447 -16.743 1.00 70.19 187 ARG A N 1
ATOM 1388 C CA . ARG A 1 187 ? 22.427 -2.668 -17.495 1.00 70.19 187 ARG A CA 1
ATOM 1389 C C . ARG A 1 187 ? 23.313 -2.332 -18.691 1.00 70.19 187 ARG A C 1
ATOM 1391 O O . ARG A 1 187 ? 24.297 -3.030 -18.882 1.00 70.19 187 ARG A O 1
ATOM 1398 N N . GLY A 1 188 ? 23.020 -1.239 -19.399 1.00 63.62 188 GLY A N 1
ATOM 1399 C CA . GLY A 1 188 ? 23.880 -0.726 -20.470 1.00 63.62 188 GLY A CA 1
ATOM 1400 C C . GLY A 1 188 ? 25.279 -0.353 -19.971 1.00 63.62 188 GLY A C 1
ATOM 1401 O O . GLY A 1 188 ? 26.266 -0.797 -20.549 1.00 63.62 188 GLY A O 1
ATOM 1402 N N . ASP A 1 189 ? 25.374 0.366 -18.847 1.00 64.50 189 ASP A N 1
ATOM 1403 C CA . ASP A 1 189 ? 26.661 0.739 -18.243 1.00 64.50 189 ASP A CA 1
ATOM 1404 C C . ASP A 1 189 ? 27.477 -0.493 -17.808 1.00 64.50 189 ASP A C 1
ATOM 1406 O O . ASP A 1 189 ? 28.685 -0.545 -18.025 1.00 64.50 189 ASP A O 1
ATOM 1410 N N . ALA A 1 190 ? 26.833 -1.505 -17.211 1.00 59.34 190 ALA A N 1
ATOM 1411 C CA . ALA A 1 190 ? 27.495 -2.737 -16.773 1.00 59.34 190 ALA A CA 1
ATOM 1412 C C . ALA A 1 190 ? 27.924 -3.642 -17.942 1.00 59.34 190 ALA A C 1
ATOM 1414 O O . ALA A 1 190 ? 28.968 -4.288 -17.865 1.00 59.34 190 ALA A O 1
ATOM 1415 N N . GLU A 1 191 ? 27.138 -3.686 -19.020 1.00 54.56 191 GLU A N 1
ATOM 1416 C CA . GLU A 1 191 ? 27.463 -4.425 -20.243 1.00 54.56 191 GLU A CA 1
ATOM 1417 C C . GLU A 1 191 ? 28.630 -3.769 -20.996 1.00 54.56 191 GLU A C 1
ATOM 1419 O O . GLU A 1 191 ? 29.545 -4.467 -21.428 1.00 54.56 191 GLU A O 1
ATOM 1424 N N . MET A 1 192 ? 28.676 -2.432 -21.042 1.00 57.28 192 MET A N 1
ATOM 1425 C CA . MET A 1 192 ? 29.808 -1.672 -21.592 1.00 57.28 192 MET A CA 1
ATOM 1426 C C . MET A 1 192 ? 31.065 -1.722 -20.708 1.00 57.28 192 MET A C 1
ATOM 1428 O O . MET A 1 192 ? 32.179 -1.625 -21.219 1.00 57.28 192 MET A O 1
ATOM 1432 N N . ALA A 1 193 ? 30.912 -1.879 -19.389 1.00 55.97 193 ALA A N 1
ATOM 1433 C CA . ALA A 1 193 ? 32.024 -2.002 -18.444 1.00 55.97 193 ALA A CA 1
ATOM 1434 C C . ALA A 1 193 ? 32.621 -3.421 -18.357 1.00 55.97 193 ALA A C 1
ATOM 1436 O O . ALA A 1 193 ? 33.621 -3.617 -17.663 1.00 55.97 193 ALA A O 1
ATOM 1437 N N . SER A 1 194 ? 32.043 -4.415 -19.043 1.00 39.69 194 SER A N 1
ATOM 1438 C CA . SER A 1 194 ? 32.610 -5.762 -19.136 1.00 39.69 194 SER A CA 1
ATOM 1439 C C . SER A 1 194 ? 33.611 -5.814 -20.300 1.00 39.69 194 SER A C 1
ATOM 1441 O O . SER A 1 194 ? 33.197 -5.712 -21.457 1.00 39.69 194 SER A O 1
ATOM 1443 N N . PRO A 1 195 ? 34.932 -5.967 -20.062 1.00 49.69 195 PRO A N 1
ATOM 1444 C CA . PRO A 1 195 ? 35.877 -6.091 -21.158 1.00 49.69 195 PRO A CA 1
ATOM 1445 C C . PRO A 1 195 ? 35.610 -7.414 -21.872 1.00 49.69 195 PRO A C 1
ATOM 1447 O O . PRO A 1 195 ? 35.645 -8.483 -21.254 1.00 49.69 195 PRO A O 1
ATOM 1450 N N . GLN A 1 196 ? 35.386 -7.343 -23.185 1.00 55.91 196 GLN A N 1
ATOM 1451 C CA . GLN A 1 196 ? 35.460 -8.496 -24.073 1.00 55.91 196 GLN A CA 1
ATOM 1452 C C . GLN A 1 196 ? 36.773 -9.237 -23.784 1.00 55.91 196 GLN A C 1
ATOM 1454 O O . GLN A 1 196 ? 37.853 -8.770 -24.145 1.00 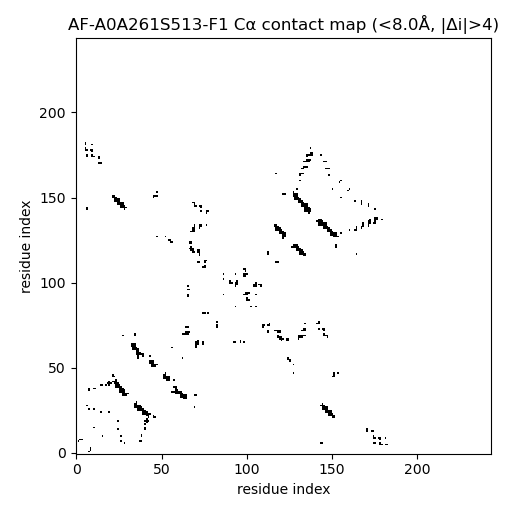55.91 196 GLN A O 1
ATOM 1459 N N . ARG A 1 197 ? 36.696 -10.395 -23.115 1.00 43.56 197 ARG A N 1
ATOM 1460 C CA . ARG A 1 197 ? 37.806 -11.350 -23.042 1.00 43.56 197 ARG A CA 1
ATOM 1461 C C . ARG A 1 197 ? 38.009 -11.921 -24.442 1.00 43.56 197 ARG A C 1
ATOM 1463 O O . ARG A 1 197 ? 37.498 -12.984 -24.782 1.00 43.56 197 ARG A O 1
ATOM 1470 N N . SER A 1 198 ? 38.731 -11.176 -25.266 1.00 42.94 198 SER A N 1
ATOM 1471 C CA . SER A 1 198 ? 39.245 -11.631 -26.542 1.00 42.94 198 SER A CA 1
ATOM 1472 C C . SER A 1 198 ? 40.350 -12.668 -26.306 1.00 42.94 198 SER A C 1
ATOM 1474 O O . SER A 1 198 ? 41.301 -12.461 -25.558 1.00 42.94 198 SER A O 1
ATOM 1476 N N . ALA A 1 199 ? 40.151 -13.829 -26.931 1.00 50.94 199 ALA A N 1
ATOM 1477 C CA . ALA A 1 199 ? 41.149 -14.809 -27.354 1.00 50.94 199 ALA A CA 1
ATOM 1478 C C . ALA A 1 199 ? 42.304 -15.137 -26.380 1.00 50.94 199 ALA A C 1
ATOM 1480 O O . ALA A 1 199 ? 43.407 -14.607 -26.487 1.00 50.94 199 ALA A O 1
ATOM 1481 N N . SER A 1 200 ? 42.117 -16.159 -25.537 1.00 44.47 200 SER A N 1
ATOM 1482 C CA . SER A 1 200 ? 43.255 -16.952 -25.050 1.00 44.47 200 SER A CA 1
ATOM 1483 C C . SER A 1 200 ? 43.500 -18.141 -25.977 1.00 44.47 200 SER A C 1
ATOM 1485 O O . SER A 1 200 ? 42.652 -19.009 -26.167 1.00 44.47 200 SER A O 1
ATOM 1487 N N . ARG A 1 201 ? 44.684 -18.088 -26.591 1.00 43.28 201 ARG A N 1
ATOM 1488 C CA . ARG A 1 201 ? 45.314 -19.033 -27.516 1.00 43.28 201 ARG A CA 1
ATOM 1489 C C . ARG A 1 201 ? 45.101 -20.504 -27.150 1.00 43.28 201 ARG A C 1
ATOM 1491 O O . ARG A 1 201 ? 45.259 -20.905 -26.000 1.00 43.28 201 ARG A O 1
ATOM 1498 N N . LYS A 1 202 ? 44.877 -21.305 -28.197 1.00 44.53 202 LYS A N 1
ATOM 1499 C CA . LYS A 1 202 ? 45.046 -22.763 -28.210 1.00 44.53 202 LYS A CA 1
ATOM 1500 C C . LYS A 1 202 ? 46.382 -23.143 -27.561 1.00 44.53 202 LYS A C 1
ATOM 1502 O O . LYS A 1 202 ? 47.428 -22.633 -27.960 1.00 44.53 202 LYS A O 1
ATOM 1507 N N . ARG A 1 203 ? 46.338 -24.063 -26.600 1.00 38.84 203 ARG A N 1
ATOM 1508 C CA . ARG A 1 203 ? 47.507 -24.753 -26.043 1.00 38.84 203 ARG A CA 1
ATOM 1509 C C . ARG A 1 203 ? 47.562 -26.152 -26.687 1.00 38.84 203 ARG A C 1
ATOM 1511 O O . ARG A 1 203 ? 46.493 -26.751 -26.814 1.00 38.84 203 ARG A O 1
ATOM 1518 N N . PRO A 1 204 ? 48.716 -26.662 -27.154 1.00 38.59 204 PRO A N 1
ATOM 1519 C CA . PRO A 1 204 ? 48.762 -27.957 -27.832 1.00 38.59 204 PRO A CA 1
ATOM 1520 C C . PRO A 1 204 ? 48.539 -29.111 -26.847 1.00 38.59 204 PRO A C 1
ATOM 1522 O O . PRO A 1 204 ? 48.998 -29.051 -25.706 1.00 38.59 204 PRO A O 1
ATOM 1525 N N . LEU A 1 205 ? 47.845 -30.147 -27.321 1.00 37.72 205 LEU A N 1
ATOM 1526 C CA . LEU A 1 205 ? 47.695 -31.453 -26.679 1.00 37.72 205 LEU A CA 1
ATOM 1527 C C . LEU A 1 205 ? 48.999 -32.262 -26.806 1.00 37.72 205 LEU A C 1
ATOM 1529 O O . LEU A 1 205 ? 49.567 -32.316 -27.893 1.00 37.72 205 LEU A O 1
ATOM 1533 N N . HIS A 1 206 ? 49.394 -32.962 -25.743 1.00 36.50 206 HIS A N 1
ATOM 1534 C CA . HIS A 1 206 ? 50.163 -34.215 -25.797 1.00 36.50 206 HIS A CA 1
ATOM 1535 C C . HIS A 1 206 ? 49.846 -35.054 -24.534 1.00 36.50 206 HIS A C 1
ATOM 1537 O O . HIS A 1 206 ? 49.274 -34.500 -23.591 1.00 36.50 206 HIS A O 1
ATOM 1543 N N . PRO A 1 207 ? 50.070 -36.383 -24.544 1.00 45.34 207 PRO A N 1
ATOM 1544 C CA . PRO A 1 207 ? 49.008 -37.330 -24.228 1.00 45.34 207 PRO A CA 1
ATOM 1545 C C . PRO A 1 207 ? 49.401 -38.373 -23.153 1.00 45.34 207 PRO A C 1
ATOM 1547 O O . PRO A 1 207 ? 50.576 -38.576 -22.899 1.00 45.34 207 PRO A O 1
ATOM 1550 N N . GLN A 1 208 ? 48.366 -39.025 -22.607 1.00 38.06 208 GLN A N 1
ATOM 1551 C CA . GLN A 1 208 ? 48.318 -40.298 -21.852 1.00 38.06 208 GLN A CA 1
ATOM 1552 C C . GLN A 1 208 ? 49.184 -40.449 -20.588 1.00 38.06 208 GLN A C 1
ATOM 1554 O O . GLN A 1 208 ? 50.388 -40.263 -20.620 1.00 38.06 208 GLN A O 1
ATOM 1559 N N . ASP A 1 209 ? 48.535 -40.826 -19.481 1.00 31.33 209 ASP A N 1
ATOM 1560 C CA . ASP A 1 209 ? 48.856 -42.060 -18.753 1.00 31.33 209 ASP A CA 1
ATOM 1561 C C . ASP A 1 209 ? 47.693 -42.445 -17.815 1.00 31.33 209 ASP A C 1
ATOM 1563 O O . ASP A 1 209 ? 46.854 -41.623 -17.440 1.00 31.33 209 ASP A O 1
ATOM 1567 N N . GLU A 1 210 ? 47.606 -43.747 -17.572 1.00 31.25 210 GLU A N 1
ATOM 1568 C CA . GLU A 1 210 ? 46.451 -44.576 -17.221 1.00 31.25 210 GLU A CA 1
ATOM 1569 C C . GLU A 1 210 ? 45.937 -44.472 -15.764 1.00 31.25 210 GLU A C 1
ATOM 1571 O O . GLU A 1 210 ? 46.648 -44.093 -14.836 1.00 31.25 210 GLU A O 1
ATOM 1576 N N . CYS A 1 211 ? 44.670 -44.872 -15.566 1.00 31.06 211 CYS A N 1
ATOM 1577 C CA . CYS A 1 211 ? 44.060 -45.224 -14.268 1.00 31.06 211 CYS A CA 1
ATOM 1578 C C . CYS A 1 211 ? 44.619 -46.568 -13.730 1.00 31.06 211 CYS A C 1
ATOM 1580 O O . CYS A 1 211 ? 45.209 -47.307 -14.517 1.00 31.06 211 CYS A O 1
ATOM 1582 N N . PRO A 1 212 ? 44.405 -46.956 -12.446 1.00 45.16 212 PRO A N 1
ATOM 1583 C CA . PRO A 1 212 ? 43.120 -47.539 -11.980 1.00 45.16 212 PRO A CA 1
ATOM 1584 C C . PRO A 1 212 ? 42.694 -47.098 -10.550 1.00 45.16 212 PRO A C 1
ATOM 1586 O O . PRO A 1 212 ? 43.522 -46.664 -9.761 1.00 45.16 212 PRO A O 1
ATOM 1589 N N . ASN A 1 213 ? 41.382 -46.979 -10.272 1.00 33.47 213 ASN A N 1
ATOM 1590 C CA . ASN A 1 213 ? 40.509 -47.897 -9.484 1.00 33.47 213 ASN A CA 1
ATOM 1591 C C . ASN A 1 213 ? 40.903 -47.993 -7.982 1.00 33.47 213 ASN A C 1
ATOM 1593 O O . ASN A 1 213 ? 42.072 -48.100 -7.663 1.00 33.47 213 ASN A O 1
ATOM 1597 N N . GLU A 1 214 ? 40.035 -47.972 -6.964 1.00 33.09 214 GLU A N 1
ATOM 1598 C CA . GLU A 1 214 ? 38.823 -48.770 -6.753 1.00 33.09 214 GLU A CA 1
ATOM 1599 C C . GLU A 1 214 ? 38.287 -48.474 -5.321 1.00 33.09 214 GLU A C 1
ATOM 1601 O O . GLU A 1 214 ? 39.100 -48.263 -4.424 1.00 33.09 214 GLU A O 1
ATOM 1606 N N . LYS A 1 215 ? 36.963 -48.623 -5.101 1.00 30.66 215 LYS A N 1
ATOM 1607 C CA . LYS A 1 215 ? 36.308 -49.085 -3.840 1.00 30.66 215 LYS A CA 1
ATOM 1608 C C . LYS A 1 215 ? 36.321 -48.141 -2.597 1.00 30.66 215 LYS A C 1
ATOM 1610 O O . LYS A 1 215 ? 37.270 -47.416 -2.375 1.00 30.66 215 LYS A O 1
ATOM 1615 N N . GLN A 1 216 ? 35.336 -48.069 -1.687 1.00 32.72 216 GLN A N 1
ATOM 1616 C CA . GLN A 1 216 ? 34.061 -48.761 -1.422 1.00 32.72 216 GLN A CA 1
ATOM 1617 C C . GLN A 1 216 ? 33.377 -48.084 -0.197 1.00 32.72 216 GLN A C 1
ATOM 1619 O O . GLN A 1 216 ? 34.121 -47.702 0.693 1.00 32.72 216 GLN A O 1
ATOM 1624 N N . GLN A 1 217 ? 32.026 -48.028 -0.157 1.00 31.62 217 GLN A N 1
ATOM 1625 C CA . GLN A 1 217 ? 31.103 -48.212 1.012 1.00 31.62 217 GLN A CA 1
ATOM 1626 C C . GLN A 1 217 ? 31.323 -47.397 2.316 1.00 31.62 217 GLN A C 1
ATOM 1628 O O . GLN A 1 217 ? 32.421 -46.979 2.626 1.00 31.62 217 GLN A O 1
ATOM 1633 N N . ASP A 1 218 ? 30.386 -47.169 3.236 1.00 30.62 218 ASP A N 1
ATOM 1634 C CA . ASP A 1 218 ? 28.930 -47.269 3.452 1.00 30.62 218 ASP A CA 1
ATOM 1635 C C . ASP A 1 218 ? 28.731 -46.720 4.905 1.00 30.62 218 ASP A C 1
ATOM 1637 O O . ASP A 1 218 ? 29.711 -46.414 5.583 1.00 30.62 218 ASP A O 1
ATOM 1641 N N . GLU A 1 219 ? 27.490 -46.651 5.391 1.00 31.78 219 GLU A N 1
ATOM 1642 C CA . GLU A 1 219 ? 27.059 -46.595 6.809 1.00 31.78 219 GLU A CA 1
ATOM 1643 C C . GLU A 1 219 ? 26.448 -45.292 7.385 1.00 31.78 219 GLU A C 1
ATOM 1645 O O . GLU A 1 219 ? 27.097 -44.398 7.917 1.00 31.78 219 GLU A O 1
ATOM 1650 N N . ARG A 1 220 ? 25.108 -45.258 7.286 1.00 29.61 220 ARG A N 1
ATOM 1651 C CA . ARG A 1 220 ? 24.087 -45.289 8.369 1.00 29.61 220 ARG A CA 1
ATOM 1652 C C . ARG A 1 220 ? 24.170 -44.341 9.596 1.00 29.61 220 ARG A C 1
ATOM 1654 O O . ARG A 1 220 ? 25.032 -44.422 10.456 1.00 29.61 220 ARG A O 1
ATOM 1661 N N . THR A 1 221 ? 23.081 -43.566 9.689 1.00 32.94 221 THR A N 1
ATOM 1662 C CA . THR A 1 221 ? 22.259 -43.021 10.808 1.00 32.94 221 THR A CA 1
ATOM 1663 C C . THR A 1 221 ? 22.048 -43.930 12.047 1.00 32.94 221 THR A C 1
ATOM 1665 O O . THR A 1 221 ? 22.440 -45.092 11.985 1.00 32.94 221 THR A O 1
ATOM 1668 N N . PRO A 1 222 ? 21.240 -43.560 13.088 1.00 46.53 222 PRO A N 1
ATOM 1669 C CA . PRO A 1 222 ? 20.761 -42.256 13.614 1.00 46.53 222 PRO A CA 1
ATOM 1670 C C . PRO A 1 222 ? 20.825 -42.153 15.174 1.00 46.53 222 PRO A C 1
ATOM 1672 O O . PRO A 1 222 ? 21.110 -43.125 15.865 1.00 46.53 222 PRO A O 1
ATOM 1675 N N . GLY A 1 223 ? 20.464 -40.996 15.751 1.00 30.98 223 GLY A N 1
ATOM 1676 C CA . GLY A 1 223 ? 20.251 -40.826 17.199 1.00 30.98 223 GLY A CA 1
ATOM 1677 C C . GLY A 1 223 ? 19.034 -39.9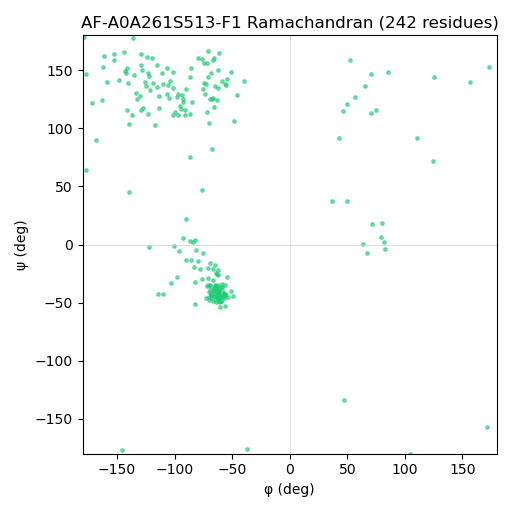51 17.513 1.00 30.98 223 GLY A C 1
ATOM 1678 O O . GLY A 1 223 ? 19.082 -38.736 17.354 1.00 30.98 223 GLY A O 1
ATOM 1679 N N . ASP A 1 224 ? 17.953 -40.611 17.920 1.00 30.75 224 ASP A N 1
ATOM 1680 C CA . ASP A 1 224 ? 16.656 -40.101 18.381 1.00 30.75 224 ASP A CA 1
ATOM 1681 C C . ASP A 1 224 ? 16.694 -39.777 19.891 1.00 30.75 224 ASP A C 1
ATOM 1683 O O . ASP A 1 224 ? 17.450 -40.419 20.621 1.00 30.75 224 ASP A O 1
ATOM 1687 N N . THR A 1 225 ? 15.884 -38.815 20.360 1.00 30.78 225 THR A N 1
ATOM 1688 C CA . THR A 1 225 ? 14.981 -38.899 21.542 1.00 30.78 225 THR A CA 1
ATOM 1689 C C . THR A 1 225 ? 14.622 -37.539 22.167 1.00 30.78 225 THR A C 1
ATOM 1691 O O . THR A 1 225 ? 15.466 -36.674 22.384 1.00 30.78 225 THR A O 1
ATOM 1694 N N . GLY A 1 226 ? 13.344 -37.413 22.565 1.00 30.66 226 GLY A N 1
ATOM 1695 C CA . GLY A 1 226 ? 12.882 -36.539 23.661 1.00 30.66 226 GLY A CA 1
ATOM 1696 C C . GLY A 1 226 ? 11.787 -35.537 23.270 1.00 30.66 226 GLY A C 1
ATOM 1697 O O . GLY A 1 226 ? 12.064 -34.371 23.032 1.00 30.66 226 GLY A O 1
ATOM 1698 N N . ILE A 1 227 ? 10.540 -35.956 23.030 1.00 32.56 227 ILE A N 1
ATOM 1699 C CA . ILE A 1 227 ? 9.424 -36.024 24.006 1.00 32.56 227 ILE A CA 1
ATOM 1700 C C . ILE A 1 227 ? 9.259 -34.763 24.881 1.00 32.56 227 ILE A C 1
ATOM 1702 O O . ILE A 1 227 ? 10.043 -34.514 25.787 1.00 32.56 227 ILE A O 1
ATOM 1706 N N . GLY A 1 228 ? 8.130 -34.059 24.714 1.00 31.05 228 GLY A N 1
ATOM 1707 C CA . GLY A 1 228 ? 7.685 -33.008 25.636 1.00 31.05 228 GLY A CA 1
ATOM 1708 C C . GLY A 1 228 ? 6.244 -32.557 25.388 1.00 31.05 228 GLY A C 1
ATOM 1709 O O . GLY A 1 228 ? 5.982 -31.661 24.597 1.00 31.05 228 GLY A O 1
ATOM 1710 N N . ARG A 1 229 ? 5.297 -33.220 26.058 1.00 31.70 229 ARG A N 1
ATOM 1711 C CA . ARG A 1 229 ? 3.844 -32.971 26.041 1.00 31.70 229 ARG A CA 1
ATOM 1712 C C . ARG A 1 229 ? 3.488 -31.575 26.570 1.00 31.70 229 ARG A C 1
ATOM 1714 O O . ARG A 1 229 ? 4.095 -31.108 27.524 1.00 31.70 229 ARG A O 1
ATOM 1721 N N . GLY A 1 230 ? 2.394 -30.991 26.073 1.00 30.58 230 GLY A N 1
ATOM 1722 C CA . GLY A 1 230 ? 1.810 -29.801 26.700 1.00 30.58 230 GLY A CA 1
ATOM 1723 C C . GLY A 1 230 ? 0.523 -29.287 26.062 1.00 30.58 230 GLY A C 1
ATOM 1724 O O . GLY A 1 230 ? 0.490 -28.175 25.550 1.00 30.58 230 GLY A O 1
ATOM 1725 N N . ARG A 1 231 ? -0.557 -30.077 26.105 1.00 31.31 231 ARG A N 1
ATOM 1726 C CA . ARG A 1 231 ? -1.918 -29.580 25.843 1.00 31.31 231 ARG A CA 1
ATOM 1727 C C . ARG A 1 231 ? -2.323 -28.606 26.952 1.00 31.31 231 ARG A C 1
ATOM 1729 O O . ARG A 1 231 ? -2.371 -29.016 28.107 1.00 31.31 231 ARG A O 1
ATOM 1736 N N . ARG A 1 232 ? -2.737 -27.387 26.603 1.00 33.12 232 ARG A N 1
ATOM 1737 C CA . ARG A 1 232 ? -3.748 -26.629 27.358 1.00 33.12 232 ARG A CA 1
ATOM 1738 C C . ARG A 1 232 ? -4.644 -25.891 26.373 1.00 33.12 232 ARG A C 1
ATOM 1740 O O . ARG A 1 232 ? -4.178 -25.075 25.586 1.00 33.12 232 ARG A O 1
ATOM 1747 N N . GLY A 1 233 ? -5.917 -26.275 26.383 1.00 27.28 233 GLY A N 1
ATOM 1748 C CA . GLY A 1 233 ? -6.961 -25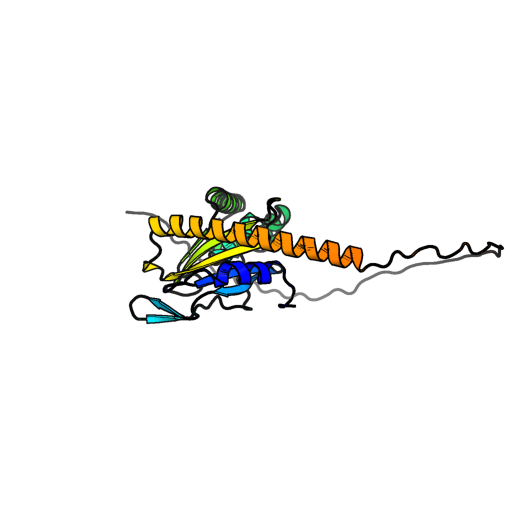.658 25.583 1.00 27.28 233 GLY A CA 1
ATOM 1749 C C . GLY A 1 233 ? -7.323 -24.272 26.099 1.00 27.28 233 GLY A C 1
ATOM 1750 O O . GLY A 1 233 ? -7.166 -23.977 27.282 1.00 27.28 233 GLY A O 1
ATOM 1751 N N . TRP A 1 234 ? -7.859 -23.459 25.197 1.00 27.72 234 TRP A N 1
ATOM 1752 C CA . TRP A 1 234 ? -8.630 -22.274 25.539 1.00 27.72 234 TRP A CA 1
ATOM 1753 C C . TRP A 1 234 ? -9.911 -22.279 24.710 1.00 27.72 234 TRP A C 1
ATOM 1755 O O . TRP A 1 234 ? -9.883 -22.453 23.491 1.00 27.72 234 TRP A O 1
ATOM 1765 N N . ARG A 1 235 ? -11.034 -22.191 25.425 1.00 27.66 235 ARG A N 1
ATOM 1766 C CA . ARG A 1 235 ? -12.396 -22.098 24.904 1.00 27.66 235 ARG A CA 1
ATOM 1767 C C . ARG A 1 235 ? -12.731 -20.629 24.625 1.00 27.66 235 ARG A C 1
ATOM 1769 O O . ARG A 1 235 ? -12.354 -19.780 25.418 1.00 27.66 235 ARG A O 1
ATOM 1776 N N . GLY A 1 236 ? -13.506 -20.409 23.559 1.00 26.81 236 GLY A N 1
ATOM 1777 C CA . GLY A 1 236 ? -14.592 -19.421 23.463 1.00 26.81 236 GLY A CA 1
ATOM 1778 C C . GLY A 1 236 ? -14.237 -17.930 23.411 1.00 26.81 236 GLY A C 1
ATOM 1779 O O . GLY A 1 236 ? -13.861 -17.348 24.417 1.00 26.81 236 GLY A O 1
ATOM 1780 N N . ASN A 1 237 ? -14.497 -17.273 22.276 1.00 31.22 237 ASN A N 1
ATOM 1781 C CA . ASN A 1 237 ? -15.764 -16.544 22.106 1.00 31.22 237 ASN A CA 1
ATOM 1782 C C . ASN A 1 237 ? -15.925 -16.041 20.662 1.00 31.22 237 ASN A C 1
ATOM 1784 O O . ASN A 1 237 ? -15.092 -15.300 20.148 1.00 31.22 237 ASN A O 1
ATOM 1788 N N . ILE A 1 238 ? -17.018 -16.467 20.033 1.00 34.62 238 ILE A N 1
ATOM 1789 C CA . ILE A 1 238 ? -17.549 -15.966 18.763 1.00 34.62 238 ILE A CA 1
ATOM 1790 C C . ILE A 1 238 ? -18.648 -14.962 19.135 1.00 34.62 238 ILE A C 1
ATOM 1792 O O . ILE A 1 238 ? -19.534 -15.347 19.900 1.00 34.62 238 ILE A O 1
ATOM 1796 N N . PRO A 1 239 ? -18.641 -13.716 18.636 1.00 36.66 239 PRO A N 1
ATOM 1797 C CA . PRO A 1 239 ? -19.834 -12.886 18.628 1.00 36.66 239 PRO A CA 1
ATOM 1798 C C . PRO A 1 239 ? -20.674 -13.201 17.382 1.00 36.66 239 PRO A C 1
ATOM 1800 O O . PRO A 1 239 ? -20.198 -13.120 16.251 1.00 36.66 239 PRO A O 1
ATOM 1803 N N . ASP A 1 240 ? -21.918 -13.583 17.642 1.00 38.34 240 ASP A N 1
ATOM 1804 C CA . ASP A 1 240 ? -23.032 -13.756 16.709 1.00 38.34 240 ASP A CA 1
ATOM 1805 C C . ASP A 1 240 ? -23.445 -12.405 16.074 1.00 38.34 240 ASP A C 1
ATOM 1807 O O . ASP A 1 240 ? -23.509 -11.407 16.803 1.00 38.34 240 ASP A O 1
ATOM 1811 N N . PRO A 1 241 ? -23.719 -12.309 14.757 1.00 42.75 241 PRO A N 1
ATOM 1812 C CA . PRO A 1 241 ? -24.264 -11.101 14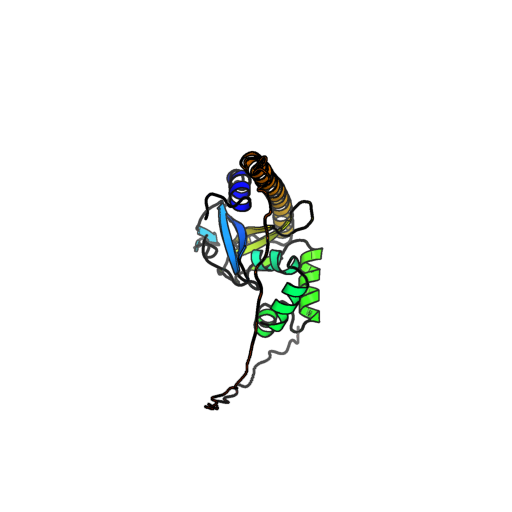.152 1.00 42.75 241 PRO A CA 1
ATOM 1813 C C . PRO A 1 241 ? -25.792 -11.199 14.007 1.00 42.75 241 PRO A C 1
ATOM 1815 O O . PRO A 1 241 ? -26.299 -11.926 13.155 1.00 42.75 241 PRO A O 1
ATOM 1818 N N . GLY A 1 242 ? -26.541 -10.399 14.774 1.00 38.97 242 GLY A N 1
ATOM 1819 C CA . GLY A 1 242 ? -27.993 -10.307 14.611 1.00 38.97 242 GLY A CA 1
ATOM 1820 C C . GLY A 1 242 ? -28.642 -9.083 15.264 1.00 38.97 242 GLY A C 1
ATOM 1821 O O . GLY A 1 242 ? -28.560 -8.916 16.476 1.00 38.97 242 GLY A O 1
ATOM 1822 N N . HIS A 1 243 ? -29.372 -8.320 14.436 1.00 39.69 243 HIS A N 1
ATOM 1823 C CA . HIS A 1 243 ? -30.347 -7.254 14.746 1.00 39.69 243 HIS A CA 1
ATOM 1824 C C . HIS A 1 243 ? -29.751 -5.906 15.201 1.00 39.69 243 HIS A C 1
ATOM 1826 O O . HIS A 1 243 ? -29.117 -5.810 16.244 1.00 39.69 243 HIS A O 1
ATOM 1832 N N . ARG A 1 244 ? -29.915 -4.801 14.465 1.00 41.69 244 ARG A N 1
ATOM 1833 C CA . ARG A 1 244 ? -31.124 -4.222 13.853 1.00 41.69 244 ARG A CA 1
ATOM 1834 C C . ARG A 1 244 ? -30.772 -3.346 12.656 1.00 41.69 244 ARG A C 1
ATOM 1836 O O . ARG A 1 244 ? -29.664 -2.773 12.669 1.00 41.69 244 ARG A O 1
#

Organism: NCBI:txid1416804

Radius of gyration: 26.16 Å; Cα contacts (8 Å, |Δi|>4): 357; chains: 1; bounding box: 81×68×56 Å

Mean predicted aligned error: 13.0 Å

Nearest PDB structures (foldseek):
  1ysp-assembly1_A  TM=7.903E-01  e=1.997E-10  Escherichia coli
  2ia2-assembly1_A  TM=8.108E-01  e=1.140E-09  Rhodococcus jostii RHA1
  1tf1-assembly2_B  TM=7.550E-01  e=1.539E-09  Escherichia coli
  2ia2-assembly3_B  TM=7.449E-01  e=7.949E-10  Rhodococcus jostii RHA1
  2o99-assembly2_B  TM=6.392E-01  e=1.508E-08  Escherichia coli

Solvent-accessible surface area (backbone atoms only — not comparable to full-atom values): 14496 Å² total; per-residue (Å²): 121,84,93,69,44,39,60,55,56,18,40,53,70,55,46,73,74,56,87,54,78,69,27,27,41,39,36,30,37,71,54,86,82,29,36,29,28,74,44,75,39,57,64,66,56,34,67,46,98,91,39,83,46,67,57,78,83,37,70,78,48,74,38,59,48,70,51,47,10,43,24,53,22,34,53,59,63,49,57,69,70,53,50,52,49,54,43,75,75,36,50,68,60,38,31,75,54,70,40,27,88,47,73,65,42,32,52,48,44,33,50,49,36,62,68,72,58,36,25,65,34,65,43,77,85,38,75,66,33,21,28,43,10,23,49,17,42,35,99,86,66,47,68,68,25,18,39,24,43,38,33,35,40,91,69,64,41,79,71,48,45,56,48,51,48,54,54,45,45,55,53,24,48,54,25,26,51,46,18,51,51,55,49,49,55,52,49,55,52,53,58,70,68,50,77,82,84,72,81,84,75,92,76,86,88,84,82,90,86,82,85,82,90,79,91,79,90,85,86,83,87,87,88,88,90,83,88,84,90,81,92,77,88,82,81,86,86,83,87,83,92,78,90,132

Foldseek 3Di:
DLPQQLLNVLCCVLQQPDDDDLKKKFWWFDDPQWIFGSDMDDDQWGAAPNDTFGDPNDGPDTDGLLAAFFSLQQLLLDDPVVNVVVCVVPVPVCVVSVCANDPVSVNVSSVVCVVLQKGKHACRRTHQKIKIKGFQAAPVRHTGGMMMMIHGPVVDDVVVNSVRSVVRVVSSPSSNVSSVVSVVVVVVVVVVVDDPPPDDDDDDDDDDDDDDDDDDDDDDDDDDDDDDDDDDDDDDDDDDDDDD

pLDDT: mean 79.1, std 23.91, range [26.81, 98.69]

Sequence (244 aa):
MALTDPLYRAGQAVLAREPQDNTALLLHNLYEDKVLCILKAGPDVLECGGQRITIRRARGIPFPLFHGAASLALLPWLPAQRILQTYLQSPKAIAGAGLGNDWEGFRHAMAAVRRTGYATSSGTITPLLSGVAVPILSPSGRLLGSLARTMPTETLTPGAEAEHARTLRVLAQLVAHACCDASAARRGDAEMASPQRSASRKRPLHPQDECPNEKQQDERTPGDTGIGRGRRGWRGNIPDPGHR